Protein AF-A0A5E7D653-F1 (afdb_monomer)

Foldseek 3Di:
DDPDPDDFFQFWKQAPNFIWGFHDDDPFWTWTFGPDDDTDIDIDTSVVVVVCVVVVNIGTPGDQQDPDDCVLVLVLDDPVLNLQLVLLVLLQVCCVPVVVVDDDPVCQVVSVVVSCVVSNDDDDDDPVVNVVSSVQCSSNRNDSVSSRDPPADWPDQLLVPFDPVLSVLLVVLCVVAQLAQDHDDLVVSLVVSQVVLVVVQVPDDPVPRGDRDDSVSSSSNVVPPDPLSSCCSHPNNVRSCVVCVDDDDDDQDPDWPPDKDKDKDFDPDFDADPVRHTPGTWIKIFIATRRRRQTQFIDIGNDPDDPVRNVVRVVRSCDPPNSRHHD

Radius of gyration: 28.52 Å; Cα contacts (8 Å, |Δi|>4): 433; chains: 1; bounding box: 54×72×81 Å

pLDDT: mean 84.2, std 10.38, range [38.41, 97.44]

Organism: Pseudomonas fluorescens (NCBI:txid294)

Secondary structure (DSSP, 8-state):
--------TT-EEEETTEEEEEEEE-SSEEEEEESSSS--EEEEEHHHHHHHHHTT-EEEEE--S--S-THHHHHT--HHHHHHHHHHHHHHHHHHHHSTT---GGGHHHHHHHHHHHH-S--PPPHHHHHHHHHHHHHTTS-GGGGS---------GGGGS-HHHHHHHHHHIIIIISSSSPPPHHHHHHHHHHHHHHHHHTS-GGGPPPPPPHHHHHHHHHTS-HHHHHHHHHHHHHHHHH--S-PPPPPPSSTTS-EEEEEEE-SS-EE-TTS-EEEPPEEEEEEETTTTEEEEEEEESSPS-HHHHHHHHHHHS-TT-SSS--

Nearest PDB structures (foldseek):
  8ea4-assembly1_Z  TM=9.664E-01  e=7.639E-04  Scytonema hofmannii
  7svw-assembly1_C  TM=9.470E-01  e=7.238E-04  [Scytonema hofmanni] UTEX 2349
  8rkv-assembly1_T  TM=9.519E-01  e=1.000E-03  Scytonema hofmannii
  7svw-assembly1_B  TM=3.581E-01  e=8.411E-08  [Scytonema hofmanni] UTEX 2349
  8ea4-assembly1_X  TM=3.633E-01  e=6.529E-07  Scytonema hofmannii

InterPro domains:
  IPR036397 Ribonuclease H superfamily [G3DSA:3.30.420.10] (254-325)

Mean predicted aligned error: 14.4 Å

Structure (mmCIF, N/CA/C/O backbone):
data_AF-A0A5E7D653-F1
#
_entry.id   AF-A0A5E7D653-F1
#
loop_
_atom_site.group_PDB
_atom_site.id
_atom_site.type_symbol
_atom_site.label_atom_id
_atom_site.label_alt_id
_atom_site.label_comp_id
_atom_site.label_asym_id
_atom_site.label_entity_id
_atom_site.label_seq_id
_atom_site.pdbx_PDB_ins_code
_atom_site.Cartn_x
_atom_site.Cartn_y
_atom_site.Cartn_z
_atom_site.occupancy
_atom_site.B_iso_or_equiv
_atom_site.auth_seq_id
_atom_site.auth_comp_id
_atom_site.auth_asym_id
_atom_site.auth_atom_id
_atom_site.pdbx_PDB_model_num
ATOM 1 N N . MET A 1 1 ? -11.720 -9.047 -49.466 1.00 38.41 1 MET A N 1
ATOM 2 C CA . MET A 1 1 ? -10.732 -8.338 -48.625 1.00 38.41 1 MET A CA 1
ATOM 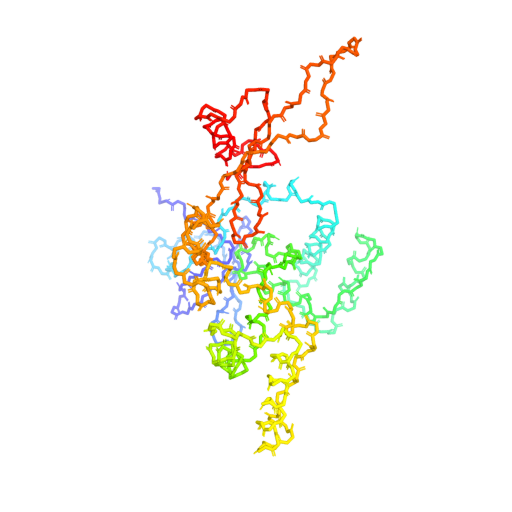3 C C . MET A 1 1 ? -10.910 -8.839 -47.201 1.00 38.41 1 MET A C 1
ATOM 5 O O . MET A 1 1 ? -11.832 -8.396 -46.533 1.00 38.41 1 MET A O 1
ATOM 9 N N . GLY A 1 2 ? -10.146 -9.862 -46.803 1.00 42.69 2 GLY A N 1
ATOM 10 C CA . GLY A 1 2 ? -10.225 -10.428 -45.452 1.00 42.69 2 GLY A CA 1
ATOM 11 C C . GLY A 1 2 ? -9.746 -9.408 -44.424 1.00 42.69 2 GLY A C 1
ATOM 12 O O . GLY A 1 2 ? -8.811 -8.658 -44.706 1.00 42.69 2 GLY A O 1
ATOM 13 N N . ALA A 1 3 ? -10.423 -9.337 -43.278 1.00 39.38 3 ALA A N 1
ATOM 14 C CA . ALA A 1 3 ? -10.059 -8.444 -42.187 1.00 39.38 3 ALA A CA 1
ATOM 15 C C . ALA A 1 3 ? -8.576 -8.638 -41.833 1.00 39.38 3 ALA A C 1
ATOM 17 O O . ALA A 1 3 ? -8.142 -9.751 -41.538 1.00 39.38 3 ALA A O 1
ATOM 18 N N . LEU A 1 4 ? -7.796 -7.558 -41.898 1.00 56.66 4 LEU A N 1
ATOM 19 C CA . LEU A 1 4 ? -6.409 -7.541 -41.447 1.00 56.66 4 LEU A CA 1
ATOM 20 C C . LEU A 1 4 ? -6.393 -7.900 -39.960 1.00 56.66 4 LEU A C 1
ATOM 22 O O . LEU A 1 4 ? -6.773 -7.089 -39.122 1.00 56.66 4 LEU A O 1
ATOM 26 N N . ILE A 1 5 ? -5.986 -9.126 -39.634 1.00 63.75 5 ILE A N 1
ATOM 27 C CA . ILE A 1 5 ? -5.754 -9.514 -38.244 1.00 63.75 5 ILE A CA 1
ATOM 28 C C . ILE A 1 5 ? -4.569 -8.686 -37.754 1.00 63.75 5 ILE A C 1
ATOM 30 O O . ILE A 1 5 ? -3.444 -8.839 -38.237 1.00 63.75 5 ILE A O 1
ATOM 34 N N . GLU A 1 6 ? -4.855 -7.772 -36.832 1.00 71.50 6 GLU A N 1
ATOM 35 C CA . GLU A 1 6 ? -3.850 -7.002 -36.116 1.00 71.50 6 GLU A CA 1
ATOM 36 C C . GLU A 1 6 ? -3.176 -7.940 -35.107 1.00 71.50 6 GLU A C 1
ATOM 38 O O . GLU A 1 6 ? -3.819 -8.470 -34.198 1.00 71.50 6 GLU A O 1
ATOM 43 N N . ILE A 1 7 ? -1.893 -8.213 -35.335 1.00 74.50 7 ILE A N 1
ATOM 44 C CA . ILE A 1 7 ? -1.097 -9.153 -34.547 1.00 74.50 7 ILE A CA 1
ATOM 45 C C . ILE A 1 7 ? -0.300 -8.341 -33.536 1.00 74.50 7 ILE A C 1
ATOM 47 O O . ILE A 1 7 ? 0.447 -7.443 -33.924 1.00 74.50 7 ILE A O 1
ATOM 51 N N . LYS A 1 8 ? -0.442 -8.665 -32.251 1.00 70.38 8 LYS A N 1
ATOM 52 C CA . LYS A 1 8 ? 0.249 -7.956 -31.168 1.00 70.38 8 LYS A CA 1
ATOM 53 C C . LYS A 1 8 ? 1.281 -8.859 -30.506 1.00 70.38 8 LYS A C 1
ATOM 55 O O . LYS A 1 8 ? 1.099 -10.072 -30.383 1.00 70.38 8 LYS A O 1
ATOM 60 N N . VAL A 1 9 ? 2.387 -8.258 -30.074 1.00 68.06 9 VAL A N 1
ATOM 61 C CA . VAL A 1 9 ? 3.424 -8.970 -29.322 1.00 68.06 9 VAL A CA 1
ATOM 62 C C . VAL A 1 9 ? 2.817 -9.557 -28.042 1.00 68.06 9 VAL A C 1
ATOM 64 O O . VAL A 1 9 ? 1.931 -8.974 -27.425 1.00 68.06 9 VAL A O 1
ATOM 67 N N . GLY A 1 10 ? 3.252 -10.765 -27.682 1.00 63.56 10 GLY A N 1
ATOM 68 C CA . GLY A 1 10 ? 2.787 -11.557 -26.540 1.00 63.56 10 GLY A CA 1
ATOM 69 C C . GLY A 1 10 ? 1.335 -12.039 -26.571 1.00 63.56 10 GLY A C 1
ATOM 70 O O . GLY A 1 10 ? 0.884 -12.623 -25.585 1.00 63.56 10 GLY A O 1
ATOM 71 N N . GLU A 1 11 ? 0.632 -11.898 -27.696 1.00 74.38 11 GLU A N 1
ATOM 72 C CA . GLU A 1 11 ? -0.528 -12.742 -27.980 1.00 74.38 11 GLU A CA 1
ATOM 73 C C . GLU A 1 11 ? -0.108 -14.215 -28.096 1.00 74.38 11 GLU A C 1
ATOM 75 O O . GLU A 1 11 ? 1.009 -14.542 -28.522 1.00 74.38 11 GLU A O 1
ATOM 80 N N . HIS A 1 12 ? -1.026 -15.114 -27.741 1.00 80.19 12 HIS A N 1
ATOM 81 C CA . HIS A 1 12 ? -0.812 -16.551 -27.862 1.00 80.19 12 HIS A CA 1
ATOM 82 C C . HIS A 1 12 ? -1.717 -17.156 -28.920 1.00 80.19 12 HIS A C 1
ATOM 84 O O . HIS A 1 12 ? -2.926 -16.915 -28.930 1.00 80.19 12 HIS A O 1
ATOM 90 N N . TYR A 1 13 ? -1.137 -18.018 -29.745 1.00 83.81 13 TYR A N 1
ATOM 91 C CA . TYR A 1 13 ? -1.826 -18.702 -30.826 1.00 83.81 13 TYR A CA 1
ATOM 92 C C . TYR A 1 13 ? -1.547 -20.203 -30.795 1.00 83.81 13 TYR A C 1
ATOM 94 O O . TYR A 1 13 ? -0.440 -20.634 -30.475 1.00 83.81 13 TYR A O 1
ATOM 102 N N . ILE A 1 14 ? -2.541 -21.006 -31.168 1.00 84.06 14 ILE A N 1
ATOM 103 C CA . ILE A 1 14 ? -2.322 -22.396 -31.568 1.00 84.06 14 ILE A CA 1
ATOM 104 C C . ILE A 1 14 ? -1.987 -22.405 -33.053 1.00 84.06 14 ILE A C 1
ATOM 106 O O . ILE A 1 14 ? -2.767 -21.920 -33.874 1.00 84.06 14 ILE A O 1
ATOM 110 N N . TYR A 1 15 ? -0.828 -22.971 -33.380 1.00 85.38 15 TYR A N 1
ATOM 111 C CA . TYR A 1 15 ? -0.346 -23.140 -34.744 1.00 85.38 15 TYR A CA 1
ATOM 112 C C . TYR A 1 15 ? 0.274 -24.530 -34.891 1.00 85.38 15 TYR A C 1
ATOM 114 O O . TYR A 1 15 ? 1.118 -24.921 -34.086 1.00 85.38 15 TYR A O 1
ATOM 122 N N . GLY A 1 16 ? -0.180 -25.318 -35.870 1.00 82.00 16 GLY A N 1
ATOM 123 C CA . GLY A 1 16 ? 0.308 -26.694 -36.052 1.00 82.00 16 GLY A CA 1
ATOM 124 C C . GLY A 1 16 ? 0.097 -27.601 -34.828 1.00 82.00 16 GLY A C 1
ATOM 125 O O . GLY A 1 16 ? 0.920 -28.469 -34.559 1.00 82.00 16 GLY A O 1
ATOM 126 N N . GLY A 1 17 ? -0.967 -27.366 -34.048 1.00 81.00 17 GLY A N 1
ATOM 127 C CA . GLY A 1 17 ? -1.309 -28.162 -32.860 1.00 81.00 17 GLY A CA 1
ATOM 128 C C . GLY A 1 17 ? -0.507 -27.841 -31.593 1.00 81.00 17 GLY A C 1
ATOM 129 O O . GLY A 1 17 ? -0.701 -28.502 -30.577 1.00 81.00 17 GLY A O 1
ATOM 130 N N . ARG A 1 18 ? 0.373 -26.832 -31.616 1.00 84.44 18 ARG A N 1
ATOM 131 C CA . ARG A 1 18 ? 1.129 -26.370 -30.440 1.00 84.44 18 ARG A CA 1
ATOM 132 C C . ARG A 1 18 ? 0.839 -24.908 -30.137 1.00 84.44 18 ARG A C 1
ATOM 134 O O . ARG A 1 18 ? 0.480 -24.143 -31.032 1.00 84.44 18 ARG A O 1
ATOM 141 N N . ARG A 1 19 ? 1.016 -24.521 -28.873 1.00 82.25 19 ARG A N 1
ATOM 142 C CA . ARG A 1 19 ? 0.852 -23.140 -28.426 1.00 82.25 19 ARG A CA 1
ATOM 143 C C . ARG A 1 19 ? 2.149 -22.358 -28.599 1.00 82.25 19 ARG A C 1
ATOM 145 O O . ARG A 1 19 ? 3.206 -22.751 -28.099 1.00 82.25 19 ARG A O 1
ATOM 152 N N . TYR A 1 20 ? 2.034 -21.219 -29.260 1.00 83.31 20 TYR A N 1
ATOM 153 C CA . TYR A 1 20 ? 3.113 -20.273 -29.478 1.00 83.31 20 TYR A CA 1
ATOM 154 C C . TYR A 1 20 ? 2.736 -18.894 -28.942 1.00 83.31 20 TYR A C 1
ATOM 156 O O . TYR A 1 20 ? 1.586 -18.473 -29.036 1.00 83.31 20 TYR A O 1
ATOM 164 N N . GLN A 1 21 ? 3.719 -18.197 -28.388 1.00 79.69 21 GLN A N 1
ATOM 165 C CA . GLN A 1 21 ? 3.661 -16.786 -28.036 1.00 79.69 21 GLN A CA 1
ATOM 166 C C . GLN A 1 21 ? 4.384 -15.986 -29.116 1.00 79.69 21 GLN A C 1
ATOM 168 O O . GLN A 1 21 ? 5.480 -16.369 -29.529 1.00 79.69 21 GLN A O 1
ATOM 173 N N . ILE A 1 22 ? 3.818 -14.863 -29.547 1.00 80.12 22 ILE A N 1
ATOM 174 C CA . ILE A 1 22 ? 4.537 -13.946 -30.436 1.00 80.12 22 ILE A CA 1
ATOM 175 C C . ILE A 1 22 ? 5.606 -13.211 -29.637 1.00 80.12 22 ILE A C 1
ATOM 177 O O . ILE A 1 22 ? 5.294 -12.502 -28.678 1.00 80.12 22 ILE A O 1
ATOM 181 N N . SER A 1 23 ? 6.866 -13.385 -30.027 1.00 71.31 23 SER A N 1
ATOM 182 C CA . SER A 1 23 ? 7.995 -12.692 -29.410 1.00 71.31 23 SER A CA 1
ATOM 183 C C . SER A 1 23 ? 8.277 -11.361 -30.092 1.00 71.31 23 SER A C 1
ATOM 185 O O . SER A 1 23 ? 8.454 -10.367 -29.400 1.00 71.31 23 SER A O 1
ATOM 187 N N . THR A 1 24 ? 8.279 -11.313 -31.422 1.00 72.75 24 THR A N 1
ATOM 188 C CA . THR A 1 24 ? 8.500 -10.078 -32.184 1.00 72.75 24 THR A CA 1
ATOM 189 C C . THR A 1 24 ? 7.596 -10.031 -33.408 1.00 72.75 24 THR A C 1
ATOM 191 O O . THR A 1 24 ? 7.218 -11.065 -33.968 1.00 72.75 24 THR A O 1
ATOM 194 N N . VAL A 1 25 ? 7.234 -8.813 -33.799 1.00 76.31 25 VAL A N 1
ATOM 195 C CA . VAL A 1 25 ? 6.528 -8.513 -35.044 1.00 76.31 25 VAL A CA 1
ATOM 196 C C . VAL A 1 25 ? 7.325 -7.414 -35.727 1.00 76.31 25 VAL A C 1
ATOM 198 O O . VAL A 1 25 ? 7.417 -6.314 -35.190 1.00 76.31 25 VAL A O 1
ATOM 201 N N . ASP A 1 26 ? 7.890 -7.737 -36.883 1.00 75.50 26 ASP A N 1
ATOM 202 C CA . ASP A 1 26 ? 8.524 -6.784 -37.791 1.00 75.50 26 ASP A CA 1
ATOM 203 C C . ASP A 1 26 ? 7.606 -6.554 -39.001 1.00 75.50 26 ASP A C 1
ATOM 205 O O . ASP A 1 26 ? 6.652 -7.305 -39.225 1.00 75.50 26 ASP A O 1
ATOM 209 N N . ASP A 1 27 ? 7.929 -5.573 -39.845 1.00 71.31 27 ASP A N 1
ATOM 210 C CA . ASP A 1 27 ? 7.121 -5.212 -41.023 1.00 71.31 27 ASP A CA 1
ATOM 211 C C . ASP A 1 27 ? 6.950 -6.350 -42.047 1.00 71.31 27 ASP A C 1
ATOM 213 O O . ASP A 1 27 ? 6.033 -6.320 -42.872 1.00 71.31 27 ASP A O 1
ATOM 217 N N . GLN A 1 28 ? 7.818 -7.369 -42.014 1.00 78.62 28 GLN A N 1
ATOM 218 C CA . GLN A 1 28 ? 7.813 -8.485 -42.970 1.00 78.62 28 GLN A CA 1
ATOM 219 C C . GLN A 1 28 ? 7.664 -9.871 -42.323 1.00 78.62 28 GLN A C 1
ATOM 221 O O . GLN A 1 28 ? 7.222 -10.816 -42.990 1.00 78.62 28 GLN A O 1
ATOM 226 N N . SER A 1 29 ? 7.975 -10.016 -41.034 1.00 82.38 29 SER A N 1
ATOM 227 C CA . SER A 1 29 ? 8.045 -11.314 -40.355 1.00 82.38 29 SER A CA 1
ATOM 228 C C . SER A 1 29 ? 7.545 -11.278 -38.918 1.00 82.38 29 SER A C 1
ATOM 230 O O . SER A 1 29 ? 7.612 -10.267 -38.232 1.00 82.38 29 SER A O 1
ATOM 232 N N . VAL A 1 30 ? 7.076 -12.431 -38.454 1.00 83.25 30 VAL A N 1
ATOM 233 C CA . VAL A 1 30 ? 6.654 -12.682 -37.078 1.00 83.25 30 VAL A CA 1
ATOM 234 C C . VAL A 1 30 ? 7.519 -13.796 -36.511 1.00 83.25 30 VAL A C 1
ATOM 236 O O . VAL A 1 30 ? 7.670 -14.854 -37.135 1.00 83.25 30 VAL A O 1
ATOM 239 N N . GLN A 1 31 ? 8.060 -13.568 -35.318 1.00 84.19 31 GLN A N 1
ATOM 240 C CA . GLN A 1 31 ? 8.763 -14.586 -34.552 1.00 84.19 31 GLN A CA 1
ATOM 241 C C . GLN A 1 31 ? 7.829 -15.157 -33.483 1.00 84.19 31 GLN A C 1
ATOM 243 O O . GLN A 1 31 ? 7.176 -14.432 -32.728 1.00 84.19 31 GLN A O 1
ATOM 248 N N . LEU A 1 32 ? 7.772 -16.482 -33.419 1.00 82.19 32 LEU A N 1
ATOM 249 C CA . LEU A 1 32 ? 6.922 -17.236 -32.506 1.00 82.19 32 LEU A CA 1
ATOM 250 C C . LEU A 1 32 ? 7.797 -18.113 -31.626 1.00 82.19 32 LEU A C 1
ATOM 252 O O . LEU A 1 32 ? 8.695 -18.794 -32.117 1.00 82.19 32 LEU A O 1
ATOM 256 N N . ARG A 1 33 ? 7.493 -18.162 -30.335 1.00 80.94 33 ARG A N 1
ATOM 257 C CA . ARG A 1 33 ? 8.180 -19.015 -29.370 1.00 80.94 33 ARG A CA 1
ATOM 258 C C . ARG A 1 33 ? 7.208 -20.015 -28.771 1.00 80.94 33 ARG A C 1
ATOM 260 O O . ARG A 1 33 ? 6.124 -19.628 -28.348 1.00 80.94 33 ARG A O 1
ATOM 267 N N . SER A 1 34 ? 7.583 -21.291 -28.725 1.00 82.06 34 SER A N 1
ATOM 268 C CA . SER A 1 34 ? 6.754 -22.306 -28.075 1.00 82.06 34 SER A CA 1
ATOM 269 C C . SER A 1 34 ? 6.561 -21.971 -26.596 1.00 82.06 34 SER A C 1
ATOM 271 O O . SER A 1 34 ? 7.516 -21.635 -25.890 1.00 82.06 34 SER A O 1
ATOM 273 N N . VAL A 1 35 ? 5.312 -22.052 -26.144 1.00 74.44 35 VAL A N 1
ATOM 274 C CA . VAL A 1 35 ? 4.960 -21.904 -24.725 1.00 74.44 35 VAL A CA 1
ATOM 275 C C . VAL A 1 35 ? 5.153 -23.232 -24.006 1.00 74.44 35 VAL A C 1
ATOM 277 O O . VAL A 1 35 ? 5.706 -23.272 -22.911 1.00 74.44 35 VAL A O 1
ATOM 280 N N . ASP A 1 36 ? 4.746 -24.313 -24.670 1.00 70.69 36 ASP A N 1
ATOM 281 C CA . ASP A 1 36 ? 4.740 -25.659 -24.116 1.00 70.69 36 ASP A CA 1
ATOM 282 C C . ASP A 1 36 ? 5.878 -26.500 -24.717 1.00 70.69 36 ASP A C 1
ATOM 284 O O . ASP A 1 36 ? 6.129 -26.475 -25.928 1.00 70.69 36 ASP A O 1
ATOM 288 N N . GLY A 1 37 ? 6.555 -27.277 -23.869 1.00 69.62 37 GLY A N 1
ATOM 289 C CA . GLY A 1 37 ? 7.601 -28.218 -24.278 1.00 69.62 37 GLY A CA 1
ATOM 290 C C . GLY A 1 37 ? 8.970 -27.583 -24.558 1.00 69.62 37 GLY A C 1
ATOM 291 O O . GLY A 1 37 ? 9.335 -26.551 -23.994 1.00 69.62 37 GLY A O 1
ATOM 292 N N . ALA A 1 38 ? 9.770 -28.245 -25.401 1.00 72.12 38 ALA A N 1
ATOM 293 C CA . ALA A 1 38 ? 11.121 -27.795 -25.736 1.00 72.12 38 ALA A CA 1
ATOM 294 C C . ALA A 1 38 ? 11.093 -26.439 -26.472 1.00 72.12 38 ALA A C 1
ATOM 296 O O . ALA A 1 38 ? 10.262 -26.258 -27.368 1.00 72.12 38 ALA A O 1
ATOM 297 N N . PRO A 1 39 ? 11.997 -25.496 -26.137 1.00 71.06 39 PRO A N 1
ATOM 298 C CA . PRO A 1 39 ? 11.988 -24.147 -26.692 1.00 71.06 39 PRO A CA 1
ATOM 299 C C . PRO A 1 39 ? 12.234 -24.189 -28.203 1.00 71.06 39 PRO A C 1
ATOM 301 O O . PRO A 1 39 ? 13.355 -24.386 -28.660 1.00 71.06 39 PRO A O 1
ATOM 304 N N . THR A 1 40 ? 11.167 -23.991 -28.969 1.00 78.75 40 THR A N 1
ATOM 305 C CA . THR A 1 40 ? 11.179 -23.950 -30.431 1.00 78.75 40 THR A CA 1
ATOM 306 C C . THR A 1 40 ? 10.839 -22.535 -30.870 1.00 78.75 40 THR A C 1
ATOM 308 O O . THR A 1 40 ? 9.854 -21.962 -30.400 1.00 78.75 40 THR A O 1
ATOM 311 N N . ILE A 1 41 ? 11.649 -21.977 -31.766 1.00 82.62 41 ILE A N 1
ATOM 312 C CA . ILE A 1 41 ? 11.414 -20.665 -32.368 1.00 82.62 41 ILE A CA 1
ATOM 313 C C . ILE A 1 41 ? 11.019 -20.881 -33.824 1.00 82.62 41 ILE A C 1
ATOM 315 O O . ILE A 1 41 ? 11.681 -21.632 -34.537 1.00 82.62 41 ILE A O 1
ATOM 319 N N . LEU A 1 42 ? 9.936 -20.239 -34.252 1.00 82.06 42 LEU A N 1
ATOM 320 C CA . LEU A 1 42 ? 9.511 -20.213 -35.645 1.00 82.06 42 LEU A CA 1
ATOM 321 C C . LEU A 1 42 ? 9.621 -18.790 -36.175 1.00 82.06 42 LEU A C 1
ATOM 323 O O . LEU A 1 42 ? 9.229 -17.839 -35.501 1.00 82.06 42 LEU A O 1
ATOM 327 N N . TYR A 1 43 ? 10.097 -18.678 -37.406 1.00 85.12 43 TYR A N 1
ATOM 328 C CA . TYR A 1 43 ? 10.094 -17.442 -38.172 1.00 85.12 43 TYR A CA 1
ATOM 329 C C . TYR A 1 43 ? 9.105 -17.619 -39.312 1.00 85.12 43 TYR A C 1
ATOM 331 O O . TYR A 1 43 ? 9.186 -18.591 -40.067 1.00 85.12 43 TYR A O 1
ATOM 339 N N . GLN A 1 44 ? 8.138 -16.715 -39.420 1.00 84.31 44 GLN A N 1
ATOM 340 C CA . GLN A 1 44 ? 7.129 -16.795 -40.464 1.00 84.31 44 GLN A CA 1
ATOM 341 C C . GLN A 1 44 ? 6.887 -15.423 -41.079 1.00 84.31 44 GLN A C 1
ATOM 343 O O . GLN A 1 44 ? 6.766 -14.428 -40.376 1.00 84.31 44 GLN A O 1
ATOM 348 N N . SER A 1 45 ? 6.797 -15.362 -42.405 1.00 85.56 45 SER A N 1
ATOM 349 C CA . SER A 1 45 ? 6.440 -14.123 -43.099 1.00 85.56 45 SER A CA 1
ATOM 350 C C . SER A 1 45 ? 5.011 -13.705 -42.727 1.00 85.56 45 SER A C 1
ATOM 352 O O . SER A 1 45 ? 4.126 -14.572 -42.695 1.00 85.56 45 SER A O 1
ATOM 354 N N . LEU A 1 46 ? 4.750 -12.407 -42.568 1.00 82.06 46 LEU A N 1
ATOM 355 C CA . LEU A 1 46 ? 3.402 -11.888 -42.299 1.00 82.06 46 LEU A CA 1
ATOM 356 C C . LEU A 1 46 ? 2.328 -12.376 -43.294 1.00 82.06 46 LEU A C 1
ATOM 358 O O . LEU A 1 46 ? 1.248 -12.753 -42.835 1.00 82.06 46 LEU A O 1
ATOM 362 N N . PRO A 1 47 ? 2.577 -12.456 -44.621 1.00 84.69 47 PRO A N 1
ATOM 363 C CA . PRO A 1 47 ? 1.591 -12.979 -45.569 1.00 84.69 47 PRO A CA 1
ATOM 364 C C . PRO A 1 47 ? 1.205 -14.436 -45.293 1.00 84.69 47 PRO A C 1
ATOM 366 O O . PRO A 1 47 ? 0.025 -14.776 -45.283 1.00 84.69 47 PRO A O 1
ATOM 369 N N . THR A 1 48 ? 2.190 -15.296 -45.022 1.00 84.25 48 THR A N 1
ATOM 370 C CA . THR A 1 48 ? 1.956 -16.712 -44.687 1.00 84.25 48 THR A CA 1
ATOM 371 C C . THR A 1 48 ? 1.194 -16.858 -43.373 1.00 84.25 48 THR A C 1
ATOM 373 O O . THR A 1 48 ? 0.261 -17.656 -43.290 1.00 84.25 48 THR A O 1
ATOM 376 N N . PHE A 1 49 ? 1.547 -16.048 -42.375 1.00 82.19 49 PHE A N 1
ATOM 377 C CA . PHE A 1 49 ? 0.916 -16.068 -41.058 1.00 82.19 49 PHE A CA 1
ATOM 378 C C . PHE A 1 49 ? -0.546 -15.586 -41.123 1.00 82.19 49 PHE A C 1
ATOM 380 O O . PHE A 1 49 ? -1.441 -16.235 -40.581 1.00 82.19 49 PHE A O 1
ATOM 387 N N . ARG A 1 50 ? -0.825 -14.526 -41.898 1.00 82.75 50 ARG A N 1
ATOM 388 C CA . ARG A 1 50 ? -2.192 -14.056 -42.198 1.00 82.75 50 ARG A CA 1
ATOM 389 C C . ARG A 1 50 ? -3.005 -15.101 -42.958 1.00 82.75 50 ARG A C 1
ATOM 391 O O . ARG A 1 50 ? -4.126 -15.403 -42.570 1.00 82.75 50 ARG A O 1
ATOM 398 N N . ARG A 1 51 ? -2.415 -15.737 -43.975 1.00 85.06 51 ARG A N 1
ATOM 399 C CA . ARG A 1 51 ? -3.073 -16.805 -44.744 1.00 85.06 51 ARG A CA 1
ATOM 400 C C . ARG A 1 51 ? -3.436 -18.006 -43.869 1.00 85.06 51 ARG A C 1
ATOM 402 O O . ARG A 1 51 ? -4.497 -18.596 -44.046 1.00 85.06 51 ARG A O 1
ATOM 409 N N . ALA A 1 52 ? -2.573 -18.366 -42.919 1.00 84.50 52 ALA A N 1
ATOM 410 C CA . ALA A 1 52 ? -2.862 -19.420 -41.952 1.00 84.50 52 ALA A CA 1
ATOM 411 C C . ALA A 1 52 ? -4.035 -19.061 -41.028 1.00 84.50 52 ALA A C 1
ATOM 413 O O . ALA A 1 52 ? -4.821 -19.941 -40.670 1.00 84.50 52 ALA A O 1
ATOM 414 N N . ALA A 1 53 ? -4.171 -17.785 -40.674 1.00 81.50 53 ALA A N 1
ATOM 415 C CA . ALA A 1 53 ? -5.289 -17.281 -39.892 1.00 81.50 53 ALA A CA 1
ATOM 416 C C . ALA A 1 53 ? -6.603 -17.267 -40.688 1.00 81.50 53 ALA A C 1
ATOM 418 O O . ALA A 1 53 ? -7.606 -17.784 -40.196 1.00 81.50 53 ALA A O 1
ATOM 419 N N . ASP A 1 54 ? -6.576 -16.822 -41.949 1.00 83.12 54 ASP A N 1
ATOM 420 C CA . ASP A 1 54 ? -7.725 -16.900 -42.868 1.00 83.12 54 ASP A CA 1
ATOM 421 C C . ASP A 1 54 ? -8.208 -18.349 -43.047 1.00 83.12 54 ASP A C 1
ATOM 423 O O . ASP A 1 54 ? -9.403 -18.633 -43.106 1.00 83.12 54 ASP A O 1
ATOM 427 N N . GLN A 1 55 ? -7.267 -19.296 -43.079 1.00 84.69 55 GLN A N 1
ATOM 428 C CA . GLN A 1 55 ? -7.529 -20.733 -43.200 1.00 84.69 55 GLN A CA 1
ATOM 429 C C . GLN A 1 55 ? -7.902 -21.407 -41.867 1.00 84.69 55 GLN A C 1
ATOM 431 O O . GLN A 1 55 ? -7.973 -22.634 -41.815 1.00 84.69 55 GLN A O 1
ATOM 436 N N . ARG A 1 56 ? -8.110 -20.637 -40.786 1.00 79.62 56 ARG A N 1
ATOM 437 C CA . ARG A 1 56 ? -8.408 -21.123 -39.422 1.00 79.62 56 ARG A CA 1
ATOM 438 C C . ARG A 1 56 ? -7.382 -22.115 -38.854 1.00 79.62 56 ARG A C 1
ATOM 440 O O . ARG A 1 56 ? -7.683 -22.861 -37.927 1.00 79.62 56 ARG A O 1
ATOM 447 N N . ARG A 1 57 ? -6.156 -22.121 -39.384 1.00 84.62 57 ARG A N 1
ATOM 448 C CA . ARG A 1 57 ? -5.031 -22.921 -38.862 1.00 84.62 57 ARG A CA 1
ATOM 449 C C . ARG A 1 57 ? -4.233 -22.195 -37.783 1.00 84.62 57 ARG A C 1
ATOM 451 O O . ARG A 1 57 ? -3.374 -22.806 -37.152 1.00 84.62 57 ARG A O 1
ATOM 458 N N . LEU A 1 58 ? -4.501 -20.905 -37.603 1.00 82.88 58 LEU A N 1
ATOM 459 C CA . LEU A 1 58 ? -3.952 -20.070 -36.549 1.00 82.88 58 LEU A CA 1
ATOM 460 C C . LEU A 1 58 ? -5.106 -19.593 -35.660 1.00 82.88 58 LEU A C 1
ATOM 462 O O . LEU A 1 58 ? -5.928 -18.789 -36.092 1.00 82.88 58 LEU A O 1
ATOM 466 N N . ILE A 1 59 ? -5.181 -20.108 -34.433 1.00 81.06 59 ILE A N 1
ATOM 467 C CA . ILE A 1 59 ? -6.284 -19.817 -33.505 1.00 81.06 59 ILE A CA 1
ATOM 468 C C . ILE A 1 59 ? -5.739 -18.992 -32.344 1.00 81.06 59 ILE A C 1
ATOM 470 O O . ILE A 1 59 ? -4.863 -19.469 -31.624 1.00 81.06 59 ILE A O 1
ATOM 474 N N . LYS A 1 60 ? -6.243 -17.766 -32.153 1.00 80.50 60 LYS A N 1
ATOM 475 C CA . LYS A 1 60 ? -5.883 -16.928 -30.999 1.00 80.50 60 LYS A CA 1
ATOM 476 C C . LYS A 1 60 ? -6.450 -17.561 -29.726 1.00 80.50 60 LYS A C 1
ATOM 478 O O . LYS A 1 60 ? -7.647 -17.810 -29.644 1.00 80.50 60 LYS A O 1
ATOM 483 N N . VAL A 1 61 ? -5.584 -17.829 -28.754 1.00 78.19 61 VAL A N 1
ATOM 484 C CA . VAL A 1 61 ? -5.941 -18.428 -27.454 1.00 78.19 61 VAL A CA 1
ATOM 485 C C . VAL A 1 61 ? -5.933 -17.390 -26.341 1.00 78.19 61 VAL A C 1
ATOM 487 O O . VAL A 1 61 ? -6.684 -17.508 -25.380 1.00 78.19 61 VAL A O 1
ATOM 490 N N . GLN A 1 62 ? -5.069 -16.382 -26.450 1.00 65.50 62 GLN A N 1
ATOM 491 C CA . GLN A 1 62 ? -4.939 -15.343 -25.437 1.00 65.50 62 GLN A CA 1
ATOM 492 C C . GLN A 1 62 ? -4.593 -14.013 -26.100 1.00 65.50 62 GLN A C 1
ATOM 494 O O . GLN A 1 62 ? -3.657 -13.945 -26.902 1.00 65.50 62 GLN A O 1
ATOM 499 N N . GLU A 1 63 ? -5.342 -12.973 -25.742 1.00 65.25 63 GLU A N 1
ATOM 500 C CA . GLU A 1 63 ? -5.034 -11.590 -26.103 1.00 65.25 63 GLU A CA 1
ATOM 501 C C . GLU A 1 63 ? -3.781 -11.088 -25.377 1.00 65.25 63 GLU A C 1
ATOM 503 O O . GLU A 1 63 ? -3.363 -11.646 -24.356 1.00 65.25 63 GLU A O 1
ATOM 508 N N . ALA A 1 64 ? -3.173 -10.023 -25.903 1.00 56.66 64 ALA A N 1
ATOM 509 C CA . ALA A 1 64 ? -2.065 -9.366 -25.231 1.00 56.66 64 ALA A CA 1
ATOM 510 C C . ALA A 1 64 ? -2.553 -8.806 -23.874 1.00 56.66 64 ALA A C 1
ATOM 512 O O . ALA A 1 64 ? -3.534 -8.064 -23.834 1.00 56.66 64 ALA A O 1
ATOM 513 N N . PRO A 1 65 ? -1.892 -9.136 -22.752 1.00 48.00 65 PRO A N 1
ATOM 514 C CA . PRO A 1 65 ? -2.419 -8.857 -21.414 1.00 48.00 65 PRO A CA 1
ATOM 515 C C . PRO A 1 65 ? -2.504 -7.372 -21.026 1.00 48.00 65 PRO A C 1
ATOM 517 O O . PRO A 1 65 ? -3.115 -7.062 -20.007 1.00 48.00 65 PRO A O 1
ATOM 520 N N . ILE A 1 66 ? -1.924 -6.446 -21.802 1.00 52.94 66 ILE A N 1
ATOM 521 C CA . ILE A 1 66 ? -2.061 -4.999 -21.584 1.00 52.94 66 ILE A CA 1
ATOM 522 C C . ILE A 1 66 ? -2.215 -4.287 -22.935 1.00 52.94 66 ILE A C 1
ATOM 524 O O . ILE A 1 66 ? -1.238 -4.113 -23.660 1.00 52.94 66 ILE A O 1
ATOM 528 N N . THR A 1 67 ? -3.431 -3.829 -23.248 1.00 51.50 67 THR A N 1
ATOM 529 C CA . THR A 1 67 ? -3.746 -3.111 -24.507 1.00 51.50 67 THR A CA 1
ATOM 530 C C . THR A 1 67 ? -3.665 -1.583 -24.358 1.00 51.50 67 THR A C 1
ATOM 532 O O . THR A 1 67 ? -3.816 -0.845 -25.328 1.00 51.50 67 THR A O 1
ATOM 535 N N . THR A 1 68 ? -3.424 -1.080 -23.144 1.00 56.00 68 THR A N 1
ATOM 536 C CA . THR A 1 68 ? -3.345 0.358 -22.857 1.00 56.00 68 THR A CA 1
ATOM 537 C C . THR A 1 68 ? -2.130 0.981 -23.541 1.00 56.00 68 THR A C 1
ATOM 539 O O . THR A 1 68 ? -1.010 0.501 -23.342 1.00 56.00 68 THR A O 1
ATOM 542 N N . SER A 1 69 ? -2.337 2.068 -24.302 1.00 64.00 69 SER A N 1
ATOM 543 C CA . SER A 1 69 ? -1.230 2.848 -24.874 1.00 64.00 69 SER A CA 1
ATOM 544 C C . SER A 1 69 ? -0.304 3.311 -23.742 1.00 64.00 69 SER A C 1
ATOM 546 O O . SER A 1 69 ? -0.751 4.032 -22.840 1.00 64.00 69 SER A O 1
ATOM 548 N N . PRO A 1 70 ? 0.974 2.894 -23.745 1.00 69.38 70 PRO A N 1
ATOM 549 C CA . PRO A 1 70 ? 1.878 3.177 -22.643 1.00 69.38 70 PRO A CA 1
ATOM 550 C C . PRO A 1 70 ? 2.334 4.639 -22.617 1.00 69.38 70 PRO A C 1
ATOM 552 O O . PRO A 1 70 ? 2.835 5.107 -21.598 1.00 69.38 70 PRO A O 1
ATOM 555 N N . GLU A 1 71 ? 2.115 5.383 -23.700 1.00 76.69 71 GLU A N 1
ATOM 556 C CA . GLU A 1 71 ? 2.592 6.753 -23.903 1.00 76.69 71 GLU A CA 1
ATOM 557 C C . GLU A 1 71 ? 2.149 7.705 -22.789 1.00 76.69 71 GLU A C 1
ATOM 559 O O . GLU A 1 71 ? 2.971 8.435 -22.239 1.00 76.69 71 GLU A O 1
ATOM 564 N N . LYS A 1 72 ? 0.872 7.649 -22.387 1.00 70.38 72 LYS A N 1
ATOM 565 C CA . LYS A 1 72 ? 0.334 8.502 -21.313 1.00 70.38 72 LYS A CA 1
ATOM 566 C C . LYS A 1 72 ? 0.998 8.224 -19.964 1.00 70.38 72 LYS A C 1
ATOM 568 O O . LYS A 1 72 ? 1.244 9.152 -19.197 1.00 70.38 72 LYS A O 1
ATOM 573 N N . VAL A 1 73 ? 1.295 6.955 -19.681 1.00 73.94 73 VAL A N 1
ATOM 574 C CA . VAL A 1 73 ? 1.959 6.542 -18.437 1.00 73.94 73 VAL A CA 1
ATOM 575 C C . VAL A 1 73 ? 3.417 6.984 -18.461 1.00 73.94 73 VAL A C 1
ATOM 577 O O . VAL A 1 73 ? 3.884 7.577 -17.493 1.00 73.94 73 VAL A O 1
ATOM 580 N N . ILE A 1 74 ? 4.121 6.762 -19.576 1.00 80.88 74 ILE A N 1
ATOM 581 C CA . ILE A 1 74 ? 5.527 7.150 -19.732 1.00 80.88 74 ILE A CA 1
ATOM 582 C C . ILE A 1 74 ? 5.695 8.668 -19.628 1.00 80.88 74 ILE A C 1
ATOM 584 O O . ILE A 1 74 ? 6.572 9.128 -18.902 1.00 80.88 74 ILE A O 1
ATOM 588 N N . ALA A 1 75 ? 4.827 9.441 -20.288 1.00 78.19 75 ALA A N 1
ATOM 589 C CA . ALA A 1 75 ? 4.866 10.902 -20.269 1.00 78.19 75 ALA A CA 1
ATOM 590 C C . ALA A 1 75 ? 4.682 11.495 -18.861 1.00 78.19 75 ALA A C 1
ATOM 592 O O . ALA A 1 75 ? 5.158 12.594 -18.588 1.00 78.19 75 ALA A O 1
ATOM 593 N N . ARG A 1 76 ? 4.003 10.771 -17.960 1.00 74.94 76 ARG A N 1
ATOM 594 C CA . ARG A 1 76 ? 3.733 11.199 -16.579 1.00 74.94 76 ARG A CA 1
ATOM 595 C C . ARG A 1 76 ? 4.679 10.574 -15.546 1.00 74.94 76 ARG A C 1
ATOM 597 O O . ARG A 1 76 ? 4.523 10.831 -14.353 1.00 74.94 76 ARG A O 1
ATOM 604 N N . LEU A 1 77 ? 5.650 9.752 -15.957 1.00 79.94 77 LEU A N 1
ATOM 605 C CA . LEU A 1 77 ? 6.598 9.152 -15.016 1.00 79.94 77 LEU A CA 1
ATOM 606 C C . LEU A 1 77 ? 7.499 10.229 -14.392 1.00 79.94 77 LEU A C 1
ATOM 608 O O . LEU A 1 77 ? 8.092 11.030 -15.114 1.00 79.94 77 LEU A O 1
ATOM 612 N N . PRO A 1 78 ? 7.703 10.212 -13.061 1.00 82.88 78 PRO A N 1
ATOM 613 C CA . PRO A 1 78 ? 8.712 11.057 -12.440 1.00 82.88 78 PRO A CA 1
ATOM 614 C C . PRO A 1 78 ? 10.110 10.735 -12.992 1.00 82.88 78 PRO A C 1
ATOM 616 O O . PRO A 1 78 ? 10.388 9.594 -13.374 1.00 82.88 78 PRO A O 1
ATOM 619 N N . ALA A 1 79 ? 11.016 11.716 -12.971 1.00 86.06 79 ALA A N 1
ATOM 620 C CA . ALA A 1 79 ? 12.334 11.616 -13.611 1.00 86.06 79 ALA A CA 1
ATOM 621 C C . ALA A 1 79 ? 13.133 10.361 -13.202 1.00 86.06 79 ALA A C 1
ATOM 623 O O . ALA A 1 79 ? 13.736 9.695 -14.041 1.00 86.06 79 ALA A O 1
ATOM 624 N N . ALA A 1 80 ? 13.104 9.986 -11.919 1.00 85.81 80 ALA A N 1
ATOM 625 C CA . ALA A 1 80 ? 13.859 8.834 -11.424 1.00 85.81 80 ALA A CA 1
ATOM 626 C C . ALA A 1 80 ? 13.309 7.470 -11.919 1.00 85.81 80 ALA A C 1
ATOM 628 O O . ALA A 1 80 ? 14.096 6.653 -12.406 1.00 85.81 80 ALA A O 1
ATOM 629 N N . PRO A 1 81 ? 11.998 7.168 -11.822 1.00 86.38 81 PRO A N 1
ATOM 630 C CA . PRO A 1 81 ? 11.383 6.031 -12.509 1.00 86.38 81 PRO A CA 1
ATOM 631 C C . PRO A 1 81 ? 11.561 6.034 -14.031 1.00 86.38 81 PRO A C 1
ATOM 633 O O . PRO A 1 81 ? 11.846 4.974 -14.586 1.00 86.38 81 PRO A O 1
ATOM 636 N N . ALA A 1 82 ? 11.447 7.193 -14.689 1.00 87.38 82 ALA A N 1
ATOM 637 C CA . ALA A 1 82 ? 11.618 7.321 -16.136 1.00 87.38 82 ALA A CA 1
ATOM 638 C C . ALA A 1 82 ? 13.036 6.925 -16.581 1.00 87.38 82 ALA A C 1
ATOM 640 O O . ALA A 1 82 ? 13.184 6.087 -17.466 1.00 87.38 82 ALA A O 1
ATOM 641 N N . ALA A 1 83 ? 14.075 7.414 -15.893 1.00 88.62 83 ALA A N 1
ATOM 642 C CA . ALA A 1 83 ? 15.468 7.042 -16.165 1.00 88.62 83 ALA A CA 1
ATOM 643 C C . ALA A 1 83 ? 15.747 5.544 -15.935 1.00 88.62 83 ALA A C 1
ATOM 645 O O . ALA A 1 83 ? 16.561 4.923 -16.616 1.00 88.62 83 ALA A O 1
ATOM 646 N N . LYS A 1 84 ? 15.059 4.921 -14.969 1.00 90.12 84 LYS A N 1
ATOM 647 C CA . LYS A 1 84 ? 15.149 3.467 -14.760 1.00 90.12 84 LYS A CA 1
ATOM 648 C C . LYS A 1 84 ? 14.443 2.688 -15.866 1.00 90.12 84 LYS A C 1
ATOM 650 O O . LYS A 1 84 ? 14.911 1.607 -16.213 1.00 90.12 84 LYS A O 1
ATOM 655 N N . LEU A 1 85 ? 13.317 3.193 -16.370 1.00 91.56 85 LEU A N 1
ATOM 656 C CA . LEU A 1 85 ? 12.592 2.583 -17.479 1.00 91.56 85 LEU A CA 1
ATOM 657 C C . LEU A 1 85 ? 13.418 2.647 -18.768 1.00 91.56 85 LEU A C 1
ATOM 659 O O . LEU A 1 85 ? 13.577 1.611 -19.406 1.00 91.56 85 LEU A O 1
ATOM 663 N N . SER A 1 86 ? 13.979 3.814 -19.105 1.00 90.31 86 SER A N 1
ATOM 664 C CA . SER A 1 86 ? 14.823 3.977 -20.296 1.00 90.31 86 SER A CA 1
ATOM 665 C C . SER A 1 86 ? 16.007 3.015 -20.263 1.00 90.31 86 SER A C 1
ATOM 667 O O . SER A 1 86 ? 16.175 2.222 -21.181 1.00 90.31 86 SER A O 1
ATOM 669 N N . LEU A 1 87 ? 16.719 2.948 -19.133 1.00 91.69 87 LEU A N 1
ATOM 670 C CA . LEU A 1 87 ? 17.828 2.012 -18.965 1.00 91.69 87 LEU A CA 1
ATOM 671 C C . LEU A 1 87 ? 17.395 0.548 -19.167 1.00 91.69 87 LEU A C 1
ATOM 673 O O . LEU A 1 87 ? 18.088 -0.231 -19.817 1.00 91.69 87 LEU A O 1
ATOM 677 N N . ARG A 1 88 ? 16.245 0.143 -18.609 1.00 93.00 88 ARG A N 1
ATOM 678 C CA . ARG A 1 88 ? 15.717 -1.225 -18.778 1.00 93.00 88 ARG A CA 1
ATOM 679 C C . ARG A 1 88 ? 15.366 -1.524 -20.234 1.00 93.00 88 ARG A C 1
ATOM 681 O O . ARG A 1 88 ? 15.598 -2.649 -20.675 1.00 93.00 88 ARG A O 1
ATOM 688 N N . LEU A 1 89 ? 14.819 -0.548 -20.957 1.00 91.25 89 LEU A N 1
ATOM 689 C CA . LEU A 1 89 ? 14.524 -0.668 -22.382 1.00 91.25 89 LEU A CA 1
ATOM 690 C C . LEU A 1 89 ? 15.805 -0.801 -23.204 1.00 91.25 89 LEU A C 1
ATOM 692 O O . LEU A 1 89 ? 15.876 -1.707 -24.027 1.00 91.25 89 LEU A O 1
ATOM 696 N N . ASP A 1 90 ? 16.841 -0.015 -22.915 1.00 91.50 90 ASP A N 1
ATOM 697 C CA . ASP A 1 90 ? 18.135 -0.099 -23.605 1.00 91.50 90 ASP A CA 1
ATOM 698 C C . ASP A 1 90 ? 18.751 -1.498 -23.489 1.00 91.50 90 ASP A C 1
ATOM 700 O O . ASP A 1 90 ? 19.229 -2.068 -24.474 1.00 91.50 90 ASP A O 1
ATOM 704 N N . TYR A 1 91 ? 18.663 -2.107 -22.301 1.00 92.06 91 TYR A N 1
ATOM 705 C CA . TYR A 1 91 ? 19.067 -3.497 -22.095 1.00 92.06 91 TYR A CA 1
ATOM 706 C C . TYR A 1 91 ? 18.291 -4.468 -22.990 1.00 92.06 91 TYR A C 1
ATOM 708 O O . TYR A 1 91 ? 18.898 -5.344 -23.606 1.00 92.06 91 TYR A O 1
ATOM 716 N N . LEU A 1 92 ? 16.965 -4.341 -23.073 1.00 89.94 92 LEU A N 1
ATOM 717 C CA . LEU A 1 92 ? 16.154 -5.247 -23.889 1.00 89.94 92 LEU A CA 1
ATOM 718 C C . LEU A 1 92 ? 16.350 -5.024 -25.389 1.00 89.94 92 LEU A C 1
ATOM 720 O O . LEU A 1 92 ? 16.453 -6.005 -26.124 1.00 89.94 92 LEU A O 1
ATOM 724 N N . HIS A 1 93 ? 16.462 -3.773 -25.835 1.00 88.69 93 HIS A N 1
ATOM 725 C CA . HIS A 1 93 ? 16.754 -3.439 -27.227 1.00 88.69 93 HIS A CA 1
ATOM 726 C C . HIS A 1 93 ? 18.129 -3.954 -27.648 1.00 88.69 93 HIS A C 1
ATOM 728 O O . HIS A 1 93 ? 18.256 -4.550 -28.717 1.00 88.69 93 HIS A O 1
ATOM 734 N N . THR A 1 94 ? 19.146 -3.816 -26.795 1.00 88.56 94 THR A N 1
ATOM 735 C CA . THR A 1 94 ? 20.485 -4.363 -27.069 1.00 88.56 94 THR A CA 1
ATOM 736 C C . THR A 1 94 ? 20.455 -5.891 -27.158 1.00 88.56 94 THR A C 1
ATOM 738 O O . THR A 1 94 ? 21.061 -6.467 -28.056 1.00 88.56 94 THR A O 1
ATOM 741 N N . VAL A 1 95 ? 19.694 -6.568 -26.289 1.00 87.19 95 VAL A N 1
ATOM 742 C CA . VAL A 1 95 ? 19.493 -8.028 -26.376 1.00 87.19 95 VAL A CA 1
ATOM 743 C C . VAL A 1 95 ? 18.781 -8.431 -27.670 1.00 87.19 95 VAL A C 1
ATOM 745 O O . VAL A 1 95 ? 19.158 -9.425 -28.286 1.00 87.19 95 VAL A O 1
ATOM 748 N N . ALA A 1 96 ? 17.754 -7.689 -28.084 1.00 84.62 96 ALA A N 1
ATOM 749 C CA . ALA A 1 96 ? 17.015 -7.982 -29.309 1.00 84.62 96 ALA A CA 1
ATOM 750 C C . ALA A 1 96 ? 17.892 -7.807 -30.559 1.00 84.62 96 ALA A C 1
ATOM 752 O O . ALA A 1 96 ? 17.871 -8.658 -31.438 1.00 84.62 96 ALA A O 1
ATOM 753 N N . THR A 1 97 ? 18.695 -6.742 -30.606 1.00 84.25 97 THR A N 1
ATOM 754 C CA . THR A 1 97 ? 19.482 -6.365 -31.791 1.00 84.25 97 THR A CA 1
ATOM 755 C C . THR A 1 97 ? 20.817 -7.097 -31.911 1.00 84.25 97 THR A C 1
ATOM 757 O O . THR A 1 97 ? 21.162 -7.551 -32.995 1.00 84.25 97 THR A O 1
ATOM 760 N N . GLN A 1 98 ? 21.584 -7.220 -30.823 1.00 84.69 98 GLN A N 1
ATOM 761 C CA . GLN A 1 98 ? 22.953 -7.760 -30.871 1.00 84.69 98 GLN A CA 1
ATOM 762 C C . GLN A 1 98 ? 23.033 -9.256 -30.560 1.00 84.69 98 GLN A C 1
ATOM 764 O O . GLN A 1 98 ? 24.031 -9.892 -30.889 1.00 84.69 98 GLN A O 1
ATOM 769 N N . PHE A 1 99 ? 22.006 -9.817 -29.920 1.00 81.62 99 PHE A N 1
ATOM 770 C CA . PHE A 1 99 ? 22.017 -11.198 -29.431 1.00 81.62 99 PHE A CA 1
ATOM 771 C C . PHE A 1 99 ? 20.864 -12.043 -29.997 1.00 81.62 99 PHE A C 1
ATOM 773 O O . PHE A 1 99 ? 20.526 -13.070 -29.415 1.00 81.62 99 PHE A O 1
ATOM 780 N N . ASP A 1 100 ? 20.223 -11.610 -31.092 1.00 75.25 100 ASP A N 1
ATOM 781 C CA . ASP A 1 100 ? 19.089 -12.303 -31.746 1.00 75.25 100 ASP A CA 1
ATOM 782 C C . ASP A 1 100 ? 17.979 -12.713 -30.753 1.00 75.25 100 ASP A C 1
ATOM 784 O O . ASP A 1 100 ? 17.373 -13.788 -30.792 1.00 75.25 100 ASP A O 1
ATOM 788 N N . GLY A 1 101 ? 17.779 -11.878 -29.731 1.00 70.19 101 GLY A N 1
ATOM 789 C CA . GLY A 1 101 ? 16.830 -12.161 -28.671 1.00 70.19 101 GLY A CA 1
ATOM 790 C C . GLY A 1 101 ? 17.168 -13.400 -27.832 1.00 70.19 101 GLY A C 1
ATOM 791 O O . GLY A 1 101 ? 16.285 -13.896 -27.142 1.00 70.19 101 GLY A O 1
ATOM 792 N N . GLN A 1 102 ? 18.391 -13.926 -27.788 1.00 74.81 102 GLN A N 1
ATOM 793 C CA . GLN A 1 102 ? 18.815 -14.981 -26.856 1.00 74.81 102 GLN A CA 1
ATOM 794 C C . GLN A 1 102 ? 20.056 -14.549 -26.081 1.00 74.81 102 GLN A C 1
ATOM 796 O O . GLN A 1 102 ? 21.087 -14.266 -26.659 1.00 74.81 102 GLN A O 1
ATOM 801 N N . LEU A 1 103 ? 19.974 -14.529 -24.747 1.00 79.44 103 LEU A N 1
ATOM 802 C CA . LEU A 1 103 ? 21.084 -14.077 -23.909 1.00 79.44 103 LEU A CA 1
ATOM 803 C C . LEU A 1 103 ? 21.675 -15.247 -23.123 1.00 79.44 103 LEU A C 1
ATOM 805 O O . LEU A 1 103 ? 21.083 -15.694 -22.130 1.00 79.44 103 LEU A O 1
ATOM 809 N N . ARG A 1 104 ? 22.851 -15.733 -23.532 1.00 84.25 104 ARG A N 1
ATOM 810 C CA . ARG A 1 104 ? 23.592 -16.744 -22.765 1.00 84.25 104 ARG A CA 1
ATOM 811 C C . ARG A 1 104 ? 24.309 -16.082 -21.594 1.00 84.25 104 ARG A C 1
ATOM 813 O O . ARG A 1 104 ? 24.683 -14.912 -21.634 1.00 84.25 104 ARG A O 1
ATOM 820 N N . ARG A 1 105 ? 24.535 -16.835 -20.516 1.00 85.00 105 ARG A N 1
ATOM 821 C CA . ARG A 1 105 ? 25.192 -16.297 -19.311 1.00 85.00 105 ARG A CA 1
ATOM 822 C C . ARG A 1 105 ? 26.622 -15.813 -19.582 1.00 85.00 105 ARG A C 1
ATOM 824 O O . ARG A 1 105 ? 27.057 -14.848 -18.963 1.00 85.00 105 ARG A O 1
ATOM 831 N N . THR A 1 106 ? 27.322 -16.452 -20.514 1.00 87.50 106 THR A N 1
ATOM 832 C CA . THR A 1 106 ? 28.681 -16.096 -20.954 1.00 87.50 106 THR A CA 1
ATOM 833 C C . THR A 1 106 ? 28.743 -14.757 -21.691 1.00 87.50 106 THR A C 1
ATOM 835 O O . THR A 1 106 ? 29.756 -14.074 -21.629 1.00 87.50 106 THR A O 1
ATOM 838 N N . GLU A 1 107 ? 27.653 -14.360 -22.345 1.00 87.56 107 GLU A N 1
ATOM 839 C CA . GLU A 1 107 ? 27.545 -13.141 -23.159 1.00 87.56 107 GLU A CA 1
ATOM 840 C C . GLU A 1 107 ? 27.125 -11.915 -22.332 1.00 87.56 107 GLU A C 1
ATOM 842 O O . GLU A 1 107 ? 27.199 -10.776 -22.792 1.00 87.56 107 GLU A O 1
ATOM 847 N N . PHE A 1 108 ? 26.717 -12.126 -21.079 1.00 90.19 108 PHE A N 1
ATOM 848 C CA . PHE A 1 108 ? 26.228 -11.069 -20.198 1.00 90.19 108 PHE A CA 1
ATOM 849 C C . PHE A 1 108 ? 27.218 -9.910 -19.967 1.00 90.19 108 PHE A C 1
ATOM 851 O O . PHE A 1 108 ? 26.783 -8.756 -19.994 1.00 90.19 108 PHE A O 1
ATOM 858 N N . PRO A 1 109 ? 28.535 -10.145 -19.790 1.00 90.25 109 PRO A N 1
ATOM 859 C CA . PRO A 1 109 ? 29.497 -9.050 -19.668 1.00 90.25 109 PRO A CA 1
ATOM 860 C C . PRO A 1 109 ? 29.574 -8.178 -20.931 1.00 90.25 109 PRO A C 1
ATOM 862 O O . PRO A 1 109 ? 29.737 -6.962 -20.828 1.00 90.25 109 PRO A O 1
ATOM 865 N N . ALA A 1 110 ? 29.413 -8.778 -22.117 1.00 90.31 110 ALA A N 1
ATOM 866 C CA . ALA A 1 110 ? 29.410 -8.048 -23.384 1.00 90.31 110 ALA A CA 1
ATOM 867 C C . ALA A 1 110 ? 28.171 -7.151 -23.506 1.00 90.31 110 ALA A C 1
ATOM 869 O O . ALA A 1 110 ? 28.297 -5.991 -23.897 1.00 90.31 110 ALA A O 1
ATOM 870 N N . LEU A 1 111 ? 27.004 -7.647 -23.074 1.00 89.81 111 LEU A N 1
ATOM 871 C CA . LEU A 1 111 ? 25.773 -6.857 -23.005 1.00 89.81 111 LEU A CA 1
ATOM 872 C C . LEU A 1 111 ? 25.936 -5.626 -22.103 1.00 89.81 111 LEU A C 1
ATOM 874 O O . LEU A 1 111 ? 25.561 -4.527 -22.500 1.00 89.81 111 LEU A O 1
ATOM 878 N N . ILE A 1 112 ? 26.517 -5.787 -20.906 1.00 90.31 112 ILE A N 1
ATOM 879 C CA . ILE A 1 112 ? 26.757 -4.652 -19.998 1.00 90.31 112 ILE A CA 1
ATOM 880 C C . ILE A 1 112 ? 27.636 -3.608 -20.687 1.00 90.31 112 ILE A C 1
ATOM 882 O O . ILE A 1 112 ? 27.290 -2.432 -20.693 1.00 90.31 112 ILE A O 1
ATOM 886 N N . LYS A 1 113 ? 28.736 -4.030 -21.322 1.00 89.94 113 LYS A N 1
ATOM 887 C CA . LYS A 1 113 ? 29.650 -3.117 -22.018 1.00 89.94 113 LYS A CA 1
ATOM 888 C C . LYS A 1 113 ? 28.960 -2.359 -23.160 1.00 89.94 113 LYS A C 1
ATOM 890 O O . LYS A 1 113 ? 29.205 -1.166 -23.328 1.00 89.94 113 LYS A O 1
ATOM 895 N N . ALA A 1 114 ? 28.097 -3.031 -23.922 1.00 89.12 114 ALA A N 1
ATOM 896 C CA . ALA A 1 114 ? 27.338 -2.423 -25.013 1.00 89.12 114 ALA A CA 1
ATOM 897 C C . ALA A 1 114 ? 26.329 -1.373 -24.513 1.00 89.12 114 ALA A C 1
ATOM 899 O O . ALA A 1 114 ? 26.262 -0.271 -25.061 1.00 89.12 114 ALA A O 1
ATOM 900 N N . VAL A 1 115 ? 25.600 -1.676 -23.434 1.00 90.19 115 VAL A N 1
ATOM 901 C CA . VAL A 1 115 ? 24.624 -0.745 -22.848 1.00 90.19 115 VAL A CA 1
ATOM 902 C C . VAL A 1 115 ? 25.322 0.435 -22.175 1.00 90.19 115 VAL A C 1
ATOM 904 O O . VAL A 1 115 ? 24.931 1.571 -22.404 1.00 90.19 115 VAL A O 1
ATOM 907 N N . THR A 1 116 ? 26.412 0.216 -21.433 1.00 90.44 116 THR A N 1
ATOM 908 C CA . THR A 1 116 ? 27.190 1.307 -20.816 1.00 90.44 116 THR A CA 1
ATOM 909 C C . THR A 1 116 ? 27.764 2.275 -21.854 1.00 90.44 116 THR A C 1
ATOM 911 O O . THR A 1 116 ? 27.821 3.476 -21.607 1.00 90.44 116 THR A O 1
ATOM 914 N N . LYS A 1 117 ? 28.144 1.783 -23.042 1.00 88.69 117 LYS A N 1
ATOM 915 C CA . LYS A 1 117 ? 28.589 2.641 -24.152 1.00 88.69 117 LYS A CA 1
ATOM 916 C C . LYS A 1 117 ? 27.463 3.533 -24.693 1.00 88.69 117 LYS A C 1
ATOM 918 O O . LYS A 1 117 ? 27.742 4.629 -25.163 1.00 88.69 117 LYS A O 1
ATOM 923 N N . THR A 1 118 ? 26.222 3.054 -24.646 1.00 85.25 118 THR A N 1
ATOM 924 C CA . THR A 1 118 ? 25.056 3.727 -25.240 1.00 85.25 118 THR A CA 1
ATOM 925 C C . THR A 1 118 ? 24.382 4.678 -24.248 1.00 85.25 118 THR A C 1
ATOM 927 O O . THR A 1 118 ? 24.095 5.818 -24.594 1.00 85.25 118 THR A O 1
ATOM 930 N N . SER A 1 119 ? 24.184 4.237 -23.004 1.00 84.19 119 SER A N 1
ATOM 931 C CA . SER A 1 119 ? 23.379 4.932 -21.985 1.00 84.19 119 SER A CA 1
ATOM 932 C C . SER A 1 119 ? 24.216 5.551 -20.854 1.00 84.19 119 SER A C 1
ATOM 934 O O . SER A 1 119 ? 23.659 6.122 -19.919 1.00 84.19 119 SER A O 1
ATOM 936 N N . GLY A 1 120 ? 25.548 5.437 -20.918 1.00 85.75 120 GLY A N 1
ATOM 937 C CA . GLY A 1 120 ? 26.483 5.956 -19.916 1.00 85.75 120 GLY A CA 1
ATOM 938 C C . GLY A 1 120 ? 26.715 5.028 -18.715 1.00 85.75 120 GLY A C 1
ATOM 939 O O . GLY A 1 120 ? 26.181 3.916 -18.628 1.00 85.75 120 GLY A O 1
ATOM 940 N N . GLU A 1 121 ? 27.548 5.482 -17.773 1.00 86.25 121 GLU A N 1
ATOM 941 C CA . GLU A 1 121 ? 27.880 4.728 -16.559 1.00 86.25 121 GLU A CA 1
ATOM 942 C C . GLU A 1 121 ? 26.678 4.586 -15.620 1.00 86.25 121 GLU A C 1
ATOM 944 O O . GLU A 1 121 ? 26.018 5.554 -15.245 1.00 86.25 121 GLU A O 1
ATOM 949 N N . HIS A 1 122 ? 26.404 3.352 -15.203 1.00 87.44 122 HIS A N 1
ATOM 950 C CA . HIS A 1 122 ? 25.317 3.033 -14.287 1.00 87.44 122 HIS A CA 1
ATOM 951 C C . HIS A 1 122 ? 25.617 1.743 -13.516 1.00 87.44 122 HIS A C 1
ATOM 953 O O . HIS A 1 122 ? 26.509 0.962 -13.856 1.00 87.44 122 HIS A O 1
ATOM 959 N N . ARG A 1 123 ? 24.838 1.484 -12.460 1.00 87.81 123 ARG A N 1
ATOM 960 C CA . ARG A 1 123 ? 24.950 0.244 -11.686 1.00 87.81 123 ARG A CA 1
ATOM 961 C C . ARG A 1 123 ? 24.423 -0.938 -12.502 1.00 87.81 123 ARG A C 1
ATOM 963 O O . ARG A 1 123 ? 23.211 -1.069 -12.677 1.00 87.81 123 ARG A O 1
ATOM 970 N N . ALA A 1 124 ? 25.328 -1.816 -12.929 1.00 88.19 124 ALA A N 1
ATOM 971 C CA . ALA A 1 124 ? 24.977 -2.993 -13.714 1.00 88.19 124 ALA A CA 1
ATOM 972 C C . ALA A 1 124 ? 23.997 -3.923 -12.956 1.00 88.19 124 ALA A C 1
ATOM 974 O O . ALA A 1 124 ? 24.211 -4.225 -11.774 1.00 88.19 124 ALA A O 1
ATOM 975 N N . PRO A 1 125 ? 22.919 -4.395 -13.609 1.00 91.38 125 PRO A N 1
ATOM 976 C CA . PRO A 1 125 ? 22.020 -5.395 -13.051 1.00 91.38 125 PRO A CA 1
ATOM 977 C C . PRO A 1 125 ? 22.667 -6.788 -13.052 1.00 91.38 125 PRO A C 1
ATOM 979 O O . PRO A 1 125 ? 23.650 -7.047 -13.742 1.00 91.38 125 PRO A O 1
ATOM 982 N N . GLY A 1 126 ? 22.087 -7.724 -12.298 1.00 91.62 126 GLY A N 1
ATOM 983 C CA . GLY A 1 126 ? 22.452 -9.139 -12.392 1.00 91.62 126 GLY A CA 1
ATOM 984 C C . GLY A 1 126 ? 21.844 -9.814 -13.628 1.00 91.62 126 GLY A C 1
ATOM 985 O O . GLY A 1 126 ? 20.795 -9.394 -14.121 1.00 91.62 126 GLY A O 1
ATOM 986 N N . TYR A 1 127 ? 22.454 -10.912 -14.088 1.00 90.31 127 TYR A N 1
ATOM 987 C CA . TYR A 1 127 ? 21.960 -11.701 -15.230 1.00 90.31 127 TYR A CA 1
ATOM 988 C C . TYR A 1 127 ? 20.498 -12.136 -15.052 1.00 90.31 127 TYR A C 1
ATOM 990 O O . TYR A 1 127 ? 19.667 -11.981 -15.949 1.00 90.31 127 TYR A O 1
ATOM 998 N N . THR A 1 128 ? 20.164 -12.635 -13.860 1.00 90.56 128 THR A N 1
ATOM 999 C CA . THR A 1 128 ? 18.804 -13.061 -13.505 1.00 90.56 128 THR A CA 1
ATOM 1000 C C . THR A 1 128 ? 17.816 -11.900 -13.534 1.00 90.56 128 THR A C 1
ATOM 1002 O O . THR A 1 128 ? 16.683 -12.082 -13.969 1.00 90.56 128 THR A O 1
ATOM 1005 N N . THR A 1 129 ? 18.243 -10.697 -13.147 1.00 90.44 129 THR A N 1
ATOM 1006 C CA . THR A 1 129 ? 17.420 -9.484 -13.187 1.00 90.44 129 THR A CA 1
ATOM 1007 C C . THR A 1 129 ? 17.022 -9.128 -14.617 1.00 90.44 129 THR A C 1
ATOM 1009 O O . THR A 1 129 ? 15.838 -8.926 -14.874 1.00 90.44 129 THR A O 1
ATOM 1012 N N . VAL A 1 130 ? 17.972 -9.126 -15.559 1.00 91.00 130 VAL A N 1
ATOM 1013 C CA . VAL A 1 130 ? 17.684 -8.850 -16.980 1.00 91.00 130 VAL A CA 1
ATOM 1014 C C . VAL A 1 130 ? 16.796 -9.940 -17.580 1.00 91.00 130 VAL A C 1
ATOM 1016 O O . VAL A 1 130 ? 15.836 -9.639 -18.289 1.00 91.00 130 VAL A O 1
ATOM 1019 N N . CYS A 1 131 ? 17.041 -11.208 -17.235 1.00 88.69 131 CYS A N 1
ATOM 1020 C CA . CYS A 1 131 ? 16.163 -12.306 -17.640 1.00 88.69 131 CYS A CA 1
ATOM 1021 C C . CYS A 1 131 ? 14.732 -12.129 -17.106 1.00 88.69 131 CYS A C 1
ATOM 1023 O O . CYS A 1 131 ? 13.776 -12.406 -17.827 1.00 88.69 131 CYS A O 1
ATOM 1025 N N . ASN A 1 132 ? 14.570 -11.654 -15.869 1.00 89.31 132 ASN A N 1
ATOM 1026 C CA . ASN A 1 132 ? 13.261 -11.393 -15.275 1.00 89.31 132 ASN A CA 1
ATOM 1027 C C . ASN A 1 132 ? 12.557 -10.201 -15.932 1.00 89.31 132 ASN A C 1
ATOM 1029 O O . ASN A 1 132 ? 11.366 -10.301 -16.205 1.00 89.31 132 ASN A O 1
ATOM 1033 N N . TRP A 1 133 ? 13.272 -9.116 -16.250 1.00 92.12 133 TRP A N 1
ATOM 1034 C CA . TRP A 1 133 ? 12.717 -7.994 -17.021 1.00 92.12 133 TRP A CA 1
ATOM 1035 C C . TRP A 1 133 ? 12.220 -8.447 -18.382 1.00 92.12 133 TRP A C 1
ATOM 1037 O O . TRP A 1 133 ? 11.096 -8.149 -18.765 1.00 92.12 133 TRP A O 1
ATOM 1047 N N . ARG A 1 134 ? 13.034 -9.239 -19.080 1.00 89.19 134 ARG A N 1
ATOM 1048 C CA . ARG A 1 134 ? 12.675 -9.799 -20.374 1.00 89.19 134 ARG A CA 1
ATOM 1049 C C . ARG A 1 134 ? 11.427 -10.680 -20.280 1.00 89.19 134 ARG A C 1
ATOM 1051 O O . ARG A 1 134 ? 10.526 -10.543 -21.099 1.00 89.19 134 ARG A O 1
ATOM 1058 N N . LYS A 1 135 ? 11.360 -11.567 -19.280 1.00 86.00 135 LYS A N 1
ATOM 1059 C CA . LYS A 1 135 ? 10.164 -12.382 -19.015 1.00 86.00 135 LYS A CA 1
ATOM 1060 C C . LYS A 1 135 ? 8.944 -11.496 -18.765 1.00 86.00 135 LYS A C 1
ATOM 1062 O O . LYS A 1 135 ? 7.941 -11.692 -19.430 1.00 86.00 135 LYS A O 1
ATOM 1067 N N . ALA A 1 136 ? 9.047 -10.507 -17.876 1.00 85.38 136 ALA A N 1
ATOM 1068 C CA . ALA A 1 136 ? 7.952 -9.589 -17.565 1.00 85.38 136 ALA A CA 1
ATOM 1069 C C . ALA A 1 136 ? 7.468 -8.820 -18.805 1.00 85.38 136 ALA A C 1
ATOM 1071 O O . ALA A 1 136 ? 6.269 -8.746 -19.041 1.00 85.38 136 ALA A O 1
ATOM 1072 N N . TYR A 1 137 ? 8.392 -8.320 -19.627 1.00 86.94 137 TYR A N 1
ATOM 1073 C CA . TYR A 1 137 ? 8.091 -7.595 -20.861 1.00 86.94 137 TYR A CA 1
ATOM 1074 C C . TYR A 1 137 ? 7.318 -8.451 -21.873 1.00 86.94 137 TYR A C 1
ATOM 1076 O O . TYR A 1 137 ? 6.270 -8.034 -22.363 1.00 86.94 137 TYR A O 1
ATOM 1084 N N . PHE A 1 138 ? 7.777 -9.678 -22.144 1.00 82.44 138 PHE A N 1
ATOM 1085 C CA . PHE A 1 138 ? 7.073 -10.576 -23.066 1.00 82.44 138 PHE A CA 1
ATOM 1086 C C . PHE A 1 138 ? 5.757 -11.090 -22.484 1.00 82.44 138 PHE A C 1
ATOM 1088 O O . PHE A 1 138 ? 4.748 -11.107 -23.186 1.00 82.44 138 PHE A O 1
ATOM 1095 N N . SER A 1 139 ? 5.729 -11.444 -21.195 1.00 76.19 139 SER A N 1
ATOM 1096 C CA . SER A 1 139 ? 4.493 -11.808 -20.497 1.00 76.19 139 SER A CA 1
ATOM 1097 C C . SER A 1 139 ? 3.469 -10.676 -20.487 1.00 76.19 139 SER A C 1
ATOM 1099 O O . SER A 1 139 ? 2.292 -10.969 -20.355 1.00 76.19 139 SER A O 1
ATOM 1101 N N . ALA A 1 140 ? 3.890 -9.416 -20.632 1.00 74.88 140 ALA A N 1
ATOM 1102 C CA . ALA A 1 140 ? 3.027 -8.241 -20.717 1.00 74.88 140 ALA A CA 1
ATOM 1103 C C . ALA A 1 140 ? 2.628 -7.857 -22.154 1.00 74.88 140 ALA A C 1
ATOM 1105 O O . ALA A 1 140 ? 2.041 -6.797 -22.355 1.00 74.88 140 ALA A O 1
ATOM 1106 N N . GLY A 1 141 ? 2.953 -8.670 -23.163 1.00 71.56 141 GLY A N 1
ATOM 1107 C CA . GLY A 1 141 ? 2.612 -8.341 -24.548 1.00 71.56 141 GLY A CA 1
ATOM 1108 C C . GLY A 1 141 ? 3.570 -7.367 -25.233 1.00 71.56 141 GLY A C 1
ATOM 1109 O O . GLY A 1 141 ? 3.177 -6.659 -26.151 1.00 71.56 141 GLY A O 1
ATOM 1110 N N . GLY A 1 142 ? 4.815 -7.256 -24.760 1.00 76.12 142 GLY A N 1
ATOM 1111 C CA . GLY A 1 142 ? 5.734 -6.216 -25.232 1.00 76.12 142 GLY A CA 1
ATOM 1112 C C . GLY A 1 142 ? 5.408 -4.825 -24.676 1.00 76.12 142 GLY A C 1
ATOM 1113 O O . GLY A 1 142 ? 5.920 -3.817 -25.165 1.00 76.12 142 GLY A O 1
ATOM 1114 N N . ASN A 1 143 ? 4.571 -4.745 -23.639 1.00 81.19 143 ASN A N 1
ATOM 1115 C CA . ASN A 1 143 ? 4.261 -3.486 -22.983 1.00 81.19 143 ASN A CA 1
ATOM 1116 C C . ASN A 1 143 ? 5.397 -3.071 -22.031 1.00 81.19 143 ASN A C 1
ATOM 1118 O O . ASN A 1 143 ? 5.736 -3.775 -21.076 1.00 81.19 143 ASN A O 1
ATOM 1122 N N . CYS A 1 144 ? 5.975 -1.893 -22.271 1.00 85.31 144 CYS A N 1
ATOM 1123 C CA . CYS A 1 144 ? 7.069 -1.346 -21.472 1.00 85.31 144 CYS A CA 1
ATOM 1124 C C . CYS A 1 144 ? 6.647 -0.916 -20.055 1.00 85.31 144 CYS A C 1
ATOM 1126 O O . CYS A 1 144 ? 7.511 -0.818 -19.185 1.00 85.31 144 CYS A O 1
ATOM 1128 N N . ILE A 1 145 ? 5.347 -0.753 -19.768 1.00 84.94 145 ILE A N 1
ATOM 1129 C CA . ILE A 1 145 ? 4.838 -0.482 -18.410 1.00 84.94 145 ILE A CA 1
ATOM 1130 C C . ILE A 1 145 ? 5.291 -1.570 -17.430 1.00 84.94 145 ILE A C 1
ATOM 1132 O O . ILE A 1 145 ? 5.645 -1.265 -16.293 1.00 84.94 145 ILE A O 1
ATOM 1136 N N . ALA A 1 146 ? 5.378 -2.828 -17.875 1.00 85.12 146 ALA A N 1
ATOM 1137 C CA . ALA A 1 146 ? 5.848 -3.940 -17.047 1.00 85.12 146 ALA A CA 1
ATOM 1138 C C . ALA A 1 146 ? 7.309 -3.790 -16.582 1.00 85.12 146 ALA A C 1
ATOM 1140 O O . ALA A 1 146 ? 7.754 -4.477 -15.662 1.00 85.12 146 ALA A O 1
ATOM 1141 N N . LEU A 1 147 ? 8.070 -2.893 -17.215 1.00 89.69 147 LEU A N 1
ATOM 1142 C CA . LEU A 1 147 ? 9.443 -2.564 -16.854 1.00 89.69 147 LEU A CA 1
ATOM 1143 C C . LEU A 1 147 ? 9.538 -1.351 -15.938 1.00 89.69 147 LEU A C 1
ATOM 1145 O O . LEU A 1 147 ? 10.640 -1.043 -15.486 1.00 89.69 147 LEU A O 1
ATOM 1149 N N . ILE A 1 148 ? 8.442 -0.669 -15.618 1.00 88.12 148 ILE A N 1
ATOM 1150 C CA . ILE A 1 148 ? 8.464 0.402 -14.625 1.00 88.12 148 ILE A CA 1
ATOM 1151 C C . ILE A 1 148 ? 8.768 -0.236 -13.258 1.00 88.12 148 ILE A C 1
ATOM 1153 O O . ILE A 1 148 ? 8.199 -1.272 -12.911 1.00 88.12 148 ILE A O 1
ATOM 1157 N N . PRO A 1 149 ? 9.726 0.295 -12.474 1.00 79.88 149 PRO A N 1
ATOM 1158 C CA . PRO A 1 149 ? 9.980 -0.215 -11.134 1.00 79.88 149 PRO A CA 1
ATOM 1159 C C . PRO A 1 149 ? 8.714 -0.129 -10.277 1.00 79.88 149 PRO A C 1
ATOM 1161 O O . PRO A 1 149 ? 8.219 0.969 -10.034 1.00 79.88 149 PRO A O 1
ATOM 1164 N N . ASP A 1 150 ? 8.241 -1.267 -9.767 1.00 72.31 150 ASP A N 1
ATOM 1165 C CA . ASP A 1 150 ? 7.179 -1.279 -8.765 1.00 72.31 150 ASP A CA 1
ATOM 1166 C C . ASP A 1 150 ? 7.743 -0.799 -7.421 1.00 72.31 150 ASP A C 1
ATOM 1168 O O . ASP A 1 150 ? 8.288 -1.555 -6.611 1.00 72.31 150 ASP A O 1
ATOM 1172 N N . THR A 1 151 ? 7.727 0.517 -7.236 1.00 68.88 151 THR A N 1
ATOM 1173 C CA . THR A 1 151 ? 8.094 1.164 -5.974 1.00 68.88 151 THR A CA 1
ATOM 1174 C C . THR A 1 151 ? 6.896 1.347 -5.058 1.00 68.88 151 THR A C 1
ATOM 1176 O O . THR A 1 151 ? 7.073 1.772 -3.914 1.00 68.88 151 THR A O 1
ATOM 1179 N N . TYR A 1 152 ? 5.689 1.048 -5.541 1.00 66.69 152 TYR A N 1
ATOM 1180 C CA . TYR A 1 152 ? 4.485 1.223 -4.761 1.00 66.69 152 TYR A CA 1
ATOM 1181 C C . TYR A 1 152 ? 4.408 0.121 -3.706 1.00 66.69 152 TYR A C 1
ATOM 1183 O O . TYR A 1 152 ? 4.385 -1.072 -3.993 1.00 66.69 152 TYR A O 1
ATOM 1191 N N . ARG A 1 153 ? 4.391 0.521 -2.435 1.00 63.19 153 ARG A N 1
ATOM 1192 C CA . ARG A 1 153 ? 4.142 -0.406 -1.333 1.00 63.19 153 ARG A CA 1
ATOM 1193 C C . ARG A 1 153 ? 2.752 -0.110 -0.795 1.00 63.19 153 ARG A C 1
ATOM 1195 O O . ARG A 1 153 ? 2.609 0.915 -0.126 1.00 63.19 153 ARG A O 1
ATOM 1202 N N . PRO A 1 154 ? 1.752 -0.978 -1.044 1.00 63.38 154 PRO A N 1
ATOM 1203 C CA . PRO A 1 154 ? 0.423 -0.762 -0.497 1.00 63.38 154 PRO A CA 1
ATOM 1204 C C . PRO A 1 154 ? 0.511 -0.647 1.019 1.00 63.38 154 PRO A C 1
ATOM 1206 O O . PRO A 1 154 ? 1.256 -1.390 1.678 1.00 63.38 154 PRO A O 1
ATOM 1209 N N . HIS A 1 155 ? -0.250 0.291 1.576 1.00 67.62 155 HIS A N 1
ATOM 1210 C CA . HIS A 1 155 ? -0.371 0.424 3.016 1.00 67.62 155 HIS A CA 1
ATOM 1211 C C . HIS A 1 155 ? -1.129 -0.788 3.567 1.00 67.62 155 HIS A C 1
ATOM 1213 O O . HIS A 1 155 ? -2.348 -0.806 3.635 1.00 67.62 155 HIS A O 1
ATOM 1219 N N . ARG A 1 156 ? -0.391 -1.833 3.942 1.00 74.12 156 ARG A N 1
ATOM 1220 C CA . ARG A 1 156 ? -0.958 -3.024 4.580 1.00 74.12 156 ARG A CA 1
ATOM 1221 C C . ARG A 1 156 ? -0.948 -2.869 6.093 1.00 74.12 156 ARG A C 1
ATOM 1223 O O . ARG A 1 156 ? 0.143 -2.675 6.647 1.00 74.12 156 ARG A O 1
ATOM 1230 N N . ARG A 1 157 ? -2.111 -3.071 6.729 1.00 81.94 157 ARG A N 1
ATOM 1231 C CA . ARG A 1 157 ? -2.263 -3.154 8.194 1.00 81.94 157 ARG A CA 1
ATOM 1232 C C . ARG A 1 157 ? -1.232 -4.103 8.797 1.00 81.94 157 ARG A C 1
ATOM 1234 O O . ARG A 1 157 ? -0.950 -5.163 8.226 1.00 81.94 157 ARG A O 1
ATOM 1241 N N . HIS A 1 158 ? -0.691 -3.772 9.959 1.00 90.88 158 HIS A N 1
ATOM 1242 C CA . HIS A 1 158 ? 0.378 -4.535 10.601 1.00 90.88 158 HIS A CA 1
ATOM 1243 C C . HIS A 1 158 ? -0.017 -5.981 10.923 1.00 90.88 158 HIS A C 1
ATOM 1245 O O . HIS A 1 158 ? 0.824 -6.878 10.811 1.00 90.88 158 HIS A O 1
ATOM 1251 N N . LEU A 1 159 ? -1.295 -6.227 11.231 1.00 90.88 159 LEU A N 1
ATOM 1252 C CA . LEU A 1 159 ? -1.804 -7.574 11.502 1.00 90.88 159 LEU A CA 1
ATOM 1253 C C . LEU A 1 159 ? -1.728 -8.475 10.260 1.00 90.88 159 LEU A C 1
ATOM 1255 O O . LEU A 1 159 ? -1.414 -9.656 10.369 1.00 90.88 159 LEU A O 1
ATOM 1259 N N . SER A 1 160 ? -1.951 -7.921 9.063 1.00 87.75 160 SER A N 1
ATOM 1260 C CA . SER A 1 160 ? -1.956 -8.694 7.810 1.00 87.75 160 SER A CA 1
ATOM 1261 C C . SER A 1 160 ? -0.597 -9.319 7.472 1.00 87.75 160 SER A C 1
ATOM 1263 O O . SER A 1 160 ? -0.551 -10.319 6.759 1.00 87.75 160 SER A O 1
ATOM 1265 N N . ARG A 1 161 ? 0.494 -8.759 8.015 1.00 88.94 161 ARG A N 1
ATOM 1266 C CA . ARG A 1 161 ? 1.878 -9.212 7.799 1.00 88.94 161 ARG A CA 1
ATOM 1267 C C . ARG A 1 161 ? 2.297 -10.363 8.716 1.00 88.94 161 ARG A C 1
ATOM 1269 O O . ARG A 1 161 ? 3.384 -10.898 8.528 1.00 88.94 161 ARG A O 1
ATOM 1276 N N . GLN A 1 162 ? 1.484 -10.698 9.716 1.00 92.19 162 GLN A N 1
ATOM 1277 C CA . GLN A 1 162 ? 1.783 -11.787 10.646 1.00 92.19 162 GLN A CA 1
ATOM 1278 C C . GLN A 1 162 ? 1.411 -13.150 10.038 1.00 92.19 162 GLN A C 1
ATOM 1280 O O . GLN A 1 162 ? 0.584 -13.193 9.129 1.00 92.19 162 GLN A O 1
ATOM 1285 N N . PRO A 1 163 ? 1.982 -14.268 10.512 1.00 93.19 163 PRO A N 1
ATOM 1286 C CA . PRO A 1 163 ? 1.490 -15.609 10.185 1.00 93.19 163 PRO A CA 1
ATOM 1287 C C . PRO A 1 163 ? 0.038 -15.807 10.649 1.00 93.19 163 PRO A C 1
ATOM 1289 O O . PRO A 1 163 ? -0.351 -15.241 11.669 1.00 93.19 163 PRO A O 1
ATOM 1292 N N . GLU A 1 164 ? -0.764 -16.614 9.944 1.00 92.88 164 GLU A N 1
ATOM 1293 C CA . GLU A 1 164 ? -2.198 -16.791 10.258 1.00 92.88 164 GLU A CA 1
ATOM 1294 C C . GLU A 1 164 ? -2.459 -17.260 11.692 1.00 92.88 164 GLU A C 1
ATOM 1296 O O . GLU A 1 164 ? -3.356 -16.743 12.357 1.00 92.88 164 GLU A O 1
ATOM 1301 N N . GLU A 1 165 ? -1.637 -18.168 12.213 1.00 94.12 165 GLU A N 1
ATOM 1302 C CA . GLU A 1 165 ? -1.787 -18.644 13.588 1.00 94.12 165 GLU A CA 1
ATOM 1303 C C . GLU A 1 165 ? -1.514 -17.533 14.615 1.00 94.12 165 GLU A C 1
ATOM 1305 O O . GLU A 1 165 ? -2.264 -17.362 15.575 1.00 94.12 165 GLU A O 1
ATOM 1310 N N . ILE A 1 166 ? -0.510 -16.689 14.356 1.00 95.25 166 ILE A N 1
ATOM 1311 C CA . ILE A 1 166 ? -0.231 -15.502 15.172 1.00 95.25 166 ILE A CA 1
ATOM 1312 C C . ILE A 1 166 ? -1.374 -14.487 15.060 1.00 95.25 166 ILE A C 1
ATOM 1314 O O . ILE A 1 166 ? -1.763 -13.894 16.065 1.00 95.25 166 ILE A O 1
ATOM 1318 N N . LYS A 1 167 ? -1.974 -14.305 13.873 1.00 94.94 167 LYS A N 1
ATOM 1319 C CA . LYS A 1 167 ? -3.168 -13.454 13.721 1.00 94.94 167 LYS A CA 1
ATOM 1320 C C . LYS A 1 167 ? -4.326 -13.975 14.566 1.00 94.94 167 LYS A C 1
ATOM 1322 O O . LYS A 1 167 ? -4.993 -13.176 15.221 1.00 94.94 167 LYS A O 1
ATOM 1327 N N . ALA A 1 168 ? -4.579 -15.282 14.532 1.00 94.81 168 ALA A N 1
ATOM 1328 C CA . ALA A 1 168 ? -5.642 -15.917 15.302 1.00 94.81 168 ALA A CA 1
ATOM 1329 C C . ALA A 1 168 ? -5.418 -15.736 16.810 1.00 94.81 168 ALA A C 1
ATOM 1331 O O . ALA A 1 168 ? -6.329 -15.288 17.506 1.00 94.81 168 ALA A O 1
ATOM 1332 N N . LEU A 1 169 ? -4.189 -15.967 17.280 1.00 95.94 169 LEU A N 1
ATOM 1333 C CA . LEU A 1 169 ? -3.799 -15.773 18.674 1.00 95.94 169 LEU A CA 1
ATOM 1334 C C . LEU A 1 169 ? -3.973 -14.312 19.113 1.00 95.94 169 LEU A C 1
ATOM 1336 O O . LEU A 1 169 ? -4.634 -14.047 20.114 1.00 95.94 169 LEU A O 1
ATOM 1340 N N . ILE A 1 170 ? -3.476 -13.343 18.336 1.00 96.19 170 ILE A N 1
ATOM 1341 C CA . ILE A 1 170 ? -3.661 -11.914 18.641 1.00 96.19 170 ILE A CA 1
ATOM 1342 C C . ILE A 1 170 ? -5.153 -11.570 18.731 1.00 96.19 170 ILE A C 1
ATOM 1344 O O . ILE A 1 170 ? -5.580 -10.938 19.695 1.00 96.19 170 ILE A O 1
ATOM 1348 N N . ARG A 1 171 ? -5.968 -12.003 17.758 1.00 95.75 171 ARG A N 1
ATOM 1349 C CA . ARG A 1 171 ? -7.423 -11.759 17.762 1.00 95.75 171 ARG A CA 1
ATOM 1350 C C . ARG A 1 171 ? -8.102 -12.367 18.989 1.00 95.75 171 ARG A C 1
ATOM 1352 O O . ARG A 1 171 ? -8.997 -11.738 19.550 1.00 95.75 171 ARG A O 1
ATOM 1359 N N . GLN A 1 172 ? -7.681 -13.557 19.412 1.00 96.25 172 GLN A N 1
ATOM 1360 C CA . GLN A 1 172 ? -8.198 -14.212 20.610 1.00 96.25 172 GLN A CA 1
ATOM 1361 C C . GLN A 1 172 ? -7.936 -13.366 21.863 1.00 96.25 172 GLN A C 1
ATOM 1363 O O . GLN A 1 172 ? -8.887 -13.047 22.576 1.00 96.25 172 GLN A O 1
ATOM 1368 N N . TYR A 1 173 ? -6.688 -12.953 22.104 1.00 96.56 173 TYR A N 1
ATOM 1369 C CA . TYR A 1 173 ? -6.334 -12.151 23.283 1.00 96.56 173 TYR A CA 1
ATOM 1370 C C . TYR A 1 173 ? -6.948 -10.749 23.245 1.00 96.56 173 TYR A C 1
ATOM 1372 O O . TYR A 1 173 ? -7.414 -10.255 24.269 1.00 96.56 173 TYR A O 1
ATOM 1380 N N . VAL A 1 174 ? -7.048 -10.124 22.066 1.00 96.12 174 VAL A N 1
ATOM 1381 C CA . VAL A 1 174 ? -7.800 -8.867 21.905 1.00 96.12 174 VAL A CA 1
ATOM 1382 C C . VAL A 1 174 ? -9.258 -9.064 22.327 1.00 96.12 174 VAL A C 1
ATOM 1384 O O . VAL A 1 174 ? -9.773 -8.289 23.130 1.00 96.12 174 VAL A O 1
ATOM 1387 N N . LYS A 1 175 ? -9.920 -10.127 21.859 1.00 95.00 175 LYS A N 1
ATOM 1388 C CA . LYS A 1 175 ? -11.320 -10.409 22.200 1.00 95.00 175 LYS A CA 1
ATOM 1389 C C . LYS A 1 175 ? -11.521 -10.718 23.688 1.00 95.00 175 LYS A C 1
ATOM 1391 O O . LYS A 1 175 ? -12.520 -10.288 24.252 1.00 95.00 175 LYS A O 1
ATOM 1396 N N . GLN A 1 176 ? -10.607 -11.469 24.300 1.00 94.19 176 GLN A N 1
ATOM 1397 C CA . GLN A 1 176 ? -10.723 -11.927 25.689 1.00 94.19 176 GLN A CA 1
ATOM 1398 C C . GLN A 1 176 ? -10.326 -10.850 26.706 1.00 94.19 176 GLN A C 1
ATOM 1400 O O . GLN A 1 176 ? -11.000 -10.692 27.718 1.00 94.19 176 GLN A O 1
ATOM 1405 N N . CYS A 1 177 ? -9.249 -10.109 26.439 1.00 94.56 177 CYS A N 1
ATOM 1406 C CA . CYS A 1 177 ? -8.607 -9.252 27.436 1.00 94.56 177 CYS A CA 1
ATOM 1407 C C . CYS A 1 177 ? -8.738 -7.751 27.141 1.00 94.56 177 CYS A C 1
ATOM 1409 O O . CYS A 1 177 ? -8.629 -6.940 28.059 1.00 94.56 177 CYS A O 1
ATOM 1411 N N . TYR A 1 178 ? -8.955 -7.357 25.881 1.00 95.69 178 TYR A N 1
ATOM 1412 C CA . TYR A 1 178 ? -9.028 -5.944 25.487 1.00 95.69 178 TYR A CA 1
ATOM 1413 C C . TYR A 1 178 ? -10.445 -5.477 25.162 1.00 95.69 178 TYR A C 1
ATOM 1415 O O . TYR A 1 178 ? -10.832 -4.365 25.506 1.00 95.69 178 TYR A O 1
ATOM 1423 N N . TRP A 1 179 ? -11.257 -6.313 24.523 1.00 93.88 179 TRP A N 1
ATOM 1424 C CA . TRP A 1 179 ? -12.659 -6.024 24.218 1.00 93.88 179 TRP A CA 1
ATOM 1425 C C . TRP A 1 179 ? -13.595 -6.490 25.337 1.00 93.88 179 TRP A C 1
ATOM 1427 O O . TRP A 1 179 ? -14.561 -7.215 25.106 1.00 93.88 179 TRP A O 1
ATOM 1437 N N . ALA A 1 180 ? -13.306 -6.030 26.551 1.00 91.44 180 ALA A N 1
ATOM 1438 C CA . ALA A 1 180 ? -14.079 -6.283 27.762 1.00 91.44 180 ALA A CA 1
ATOM 1439 C C . ALA A 1 180 ? -14.467 -4.959 28.443 1.00 91.44 180 ALA A C 1
ATOM 1441 O O . ALA A 1 180 ? -13.857 -3.926 28.175 1.00 91.44 180 ALA A O 1
ATOM 1442 N N . LEU A 1 181 ? -15.457 -4.987 29.344 1.00 88.75 181 LEU A N 1
ATOM 1443 C CA . LEU A 1 181 ? -15.888 -3.802 30.109 1.00 88.75 181 LEU A CA 1
ATOM 1444 C C . LEU A 1 181 ? -14.754 -3.212 30.966 1.00 88.75 181 LEU A C 1
ATOM 1446 O O . LEU A 1 181 ? -14.643 -1.997 31.103 1.00 88.75 181 LEU A O 1
ATOM 1450 N N . THR A 1 182 ? -13.897 -4.078 31.506 1.00 91.88 182 THR A N 1
ATOM 1451 C CA . THR A 1 182 ? -12.682 -3.731 32.255 1.00 91.88 182 THR A CA 1
ATOM 1452 C C . THR A 1 182 ? -11.460 -4.233 31.479 1.00 91.88 182 THR A C 1
ATOM 1454 O O . THR A 1 182 ? -10.969 -5.330 31.753 1.00 91.88 182 THR A O 1
ATOM 1457 N N . PRO A 1 183 ? -11.014 -3.497 30.446 1.00 93.06 183 PRO A N 1
ATOM 1458 C CA . PRO A 1 183 ? -9.966 -3.962 29.548 1.00 93.06 183 PRO A CA 1
ATOM 1459 C C . PRO A 1 183 ? -8.582 -3.890 30.198 1.00 93.06 183 PRO A C 1
ATOM 1461 O O . PRO A 1 183 ? -8.305 -3.001 31.005 1.00 93.06 183 PRO A O 1
ATOM 1464 N N . LEU A 1 184 ? -7.678 -4.775 29.775 1.00 93.94 184 LEU A N 1
ATOM 1465 C CA . LEU A 1 184 ? -6.256 -4.622 30.070 1.00 93.94 184 LEU A CA 1
ATOM 1466 C C . LEU A 1 184 ? -5.696 -3.347 29.427 1.00 93.94 184 LEU A C 1
ATOM 1468 O O . LEU A 1 184 ? -6.132 -2.905 28.356 1.00 93.94 184 LEU A O 1
ATOM 1472 N N . THR A 1 185 ? -4.663 -2.785 30.053 1.00 95.81 185 THR A N 1
ATOM 1473 C CA . THR A 1 185 ? -3.845 -1.754 29.413 1.00 95.81 185 THR A CA 1
ATOM 1474 C C . THR A 1 185 ? -3.180 -2.330 28.162 1.00 95.81 185 THR A C 1
ATOM 1476 O O . THR A 1 185 ? -2.930 -3.532 28.060 1.00 95.81 185 THR A O 1
ATOM 1479 N N . LYS A 1 186 ? -2.858 -1.471 27.187 1.00 95.50 186 LYS A N 1
ATOM 1480 C CA . LYS A 1 186 ? -2.187 -1.927 25.958 1.00 95.50 186 LYS A CA 1
ATOM 1481 C C . LYS A 1 186 ? -0.858 -2.624 26.261 1.00 95.50 186 LYS A C 1
ATOM 1483 O O . LYS A 1 186 ? -0.523 -3.576 25.574 1.00 95.50 186 LYS A O 1
ATOM 1488 N N . THR A 1 187 ? -0.125 -2.171 27.279 1.00 96.56 187 THR A N 1
ATOM 1489 C CA . THR A 1 187 ? 1.140 -2.783 27.709 1.00 96.56 187 THR A CA 1
ATOM 1490 C C . THR A 1 187 ? 0.926 -4.198 28.239 1.00 96.56 187 THR A C 1
ATOM 1492 O O . THR A 1 187 ? 1.535 -5.122 27.714 1.00 96.56 187 THR A O 1
ATOM 1495 N N . ALA A 1 188 ? -0.022 -4.394 29.160 1.00 96.69 188 ALA A N 1
ATOM 1496 C CA . ALA A 1 188 ? -0.350 -5.720 29.688 1.00 96.69 188 ALA A CA 1
ATOM 1497 C C . ALA A 1 188 ? -0.909 -6.658 28.600 1.00 96.69 188 ALA A C 1
ATOM 1499 O O . ALA A 1 188 ? -0.611 -7.852 28.566 1.00 96.69 188 ALA A O 1
ATOM 1500 N N . LEU A 1 189 ? -1.693 -6.127 27.655 1.00 97.12 189 LEU A N 1
ATOM 1501 C CA . LEU A 1 189 ? -2.154 -6.902 26.502 1.00 97.12 189 LEU A CA 1
ATOM 1502 C C . LEU A 1 189 ? -0.987 -7.345 25.605 1.00 97.12 189 LEU A C 1
ATOM 1504 O O . LEU A 1 189 ? -0.969 -8.475 25.131 1.00 97.12 189 LEU A O 1
ATOM 1508 N N . ILE A 1 190 ? -0.013 -6.467 25.362 1.00 97.44 190 ILE A N 1
ATOM 1509 C CA . ILE A 1 190 ? 1.183 -6.813 24.586 1.00 97.44 190 ILE A CA 1
ATOM 1510 C C . ILE A 1 190 ? 1.969 -7.915 25.300 1.00 97.44 190 ILE A C 1
ATOM 1512 O O . ILE A 1 190 ? 2.286 -8.917 24.667 1.00 97.44 190 ILE A O 1
ATOM 1516 N N . GLU A 1 191 ? 2.213 -7.773 26.603 1.00 96.94 191 GLU A N 1
ATOM 1517 C CA . GLU A 1 191 ? 2.936 -8.765 27.409 1.00 96.94 191 GLU A CA 1
ATOM 1518 C C . GLU A 1 191 ? 2.247 -10.135 27.388 1.00 96.94 191 GLU A C 1
ATOM 1520 O O . GLU A 1 191 ? 2.893 -11.155 27.149 1.00 96.94 191 GLU A O 1
ATOM 1525 N N . THR A 1 192 ? 0.921 -10.170 27.558 1.00 96.69 192 THR A N 1
ATOM 1526 C CA . THR A 1 192 ? 0.148 -11.425 27.501 1.00 96.69 192 THR A CA 1
ATOM 1527 C C . THR A 1 192 ? 0.204 -12.082 26.121 1.00 96.69 192 THR A C 1
ATOM 1529 O O . THR A 1 192 ? 0.371 -13.298 26.036 1.00 96.69 192 THR A O 1
ATOM 1532 N N . ILE A 1 193 ? 0.135 -11.299 25.038 1.00 97.19 193 ILE A N 1
ATOM 1533 C CA . ILE A 1 193 ? 0.298 -11.809 23.669 1.00 97.19 193 ILE A CA 1
ATOM 1534 C C . ILE A 1 193 ? 1.711 -12.366 23.458 1.00 97.19 193 ILE A C 1
ATOM 1536 O O . ILE A 1 193 ? 1.853 -13.456 22.906 1.00 97.19 193 ILE A O 1
ATOM 1540 N N . GLN A 1 194 ? 2.754 -11.653 23.891 1.00 96.94 194 GLN A N 1
ATOM 1541 C CA . GLN A 1 194 ? 4.141 -12.111 23.760 1.00 96.94 194 GLN A CA 1
ATOM 1542 C C . GLN A 1 194 ? 4.367 -13.421 24.522 1.00 96.94 194 GLN A C 1
ATOM 1544 O O . GLN A 1 194 ? 4.842 -14.392 23.933 1.00 96.94 194 GLN A O 1
ATOM 1549 N N . GLY A 1 195 ? 3.928 -13.496 25.782 1.00 95.94 195 GLY A N 1
ATOM 1550 C CA . GLY A 1 195 ? 4.015 -14.718 26.585 1.00 95.94 195 GLY A CA 1
ATOM 1551 C C . GLY A 1 195 ? 3.257 -15.893 25.959 1.00 95.94 195 GLY A C 1
ATOM 1552 O O . GLY A 1 195 ? 3.749 -17.020 25.942 1.00 95.94 195 GLY A O 1
ATOM 1553 N N . ALA A 1 196 ? 2.094 -15.641 25.356 1.00 95.50 196 ALA A N 1
ATOM 1554 C CA . ALA A 1 196 ? 1.344 -16.668 24.638 1.00 95.50 196 ALA A CA 1
ATOM 1555 C C . ALA A 1 196 ? 2.080 -17.179 23.386 1.00 95.50 196 ALA A C 1
ATOM 1557 O O . ALA A 1 196 ? 2.097 -18.385 23.140 1.00 95.50 196 ALA A O 1
ATOM 1558 N N . ILE A 1 197 ? 2.731 -16.295 22.621 1.00 95.75 197 ILE A N 1
ATOM 1559 C CA . ILE A 1 197 ? 3.560 -16.683 21.467 1.00 95.75 197 ILE A CA 1
ATOM 1560 C C . ILE A 1 197 ? 4.791 -17.476 21.925 1.00 95.75 197 ILE A C 1
ATOM 1562 O O . ILE A 1 197 ? 5.153 -18.464 21.286 1.00 95.75 197 ILE A O 1
ATOM 1566 N N . GLN A 1 198 ? 5.414 -17.088 23.038 1.00 95.44 198 GLN A N 1
ATOM 1567 C CA . GLN A 1 198 ? 6.556 -17.800 23.617 1.00 95.44 198 GLN A CA 1
ATOM 1568 C C . GLN A 1 198 ? 6.172 -19.207 24.083 1.00 95.44 198 GLN A C 1
ATOM 1570 O O . GLN A 1 198 ? 6.847 -20.166 23.719 1.00 95.44 198 GLN A O 1
ATOM 1575 N N . ASN A 1 199 ? 5.049 -19.355 24.790 1.00 94.75 199 ASN A N 1
ATOM 1576 C CA . ASN A 1 199 ? 4.520 -20.662 25.188 1.00 94.75 199 ASN A CA 1
ATOM 1577 C C . ASN A 1 199 ? 4.200 -21.539 23.973 1.00 94.75 199 ASN A C 1
ATOM 1579 O O . ASN A 1 199 ? 4.540 -22.721 23.943 1.00 94.75 199 ASN A O 1
ATOM 1583 N N . LEU A 1 200 ? 3.599 -20.949 22.939 1.00 93.25 200 LEU A N 1
ATOM 1584 C CA . LEU A 1 200 ? 3.319 -21.643 21.689 1.00 93.25 200 LEU A CA 1
ATOM 1585 C C . LEU A 1 200 ? 4.620 -22.128 21.023 1.00 93.25 200 LEU A C 1
ATOM 1587 O O . LEU A 1 200 ? 4.720 -23.286 20.622 1.00 93.25 200 LEU A O 1
ATOM 1591 N N . ASN A 1 201 ? 5.645 -21.277 20.959 1.00 94.69 201 ASN A N 1
ATOM 1592 C CA . ASN A 1 201 ? 6.956 -21.628 20.414 1.00 94.69 201 ASN A CA 1
ATOM 1593 C C . ASN A 1 201 ? 7.709 -22.666 21.261 1.00 94.69 201 ASN A C 1
ATOM 1595 O O . ASN A 1 201 ? 8.436 -23.475 20.689 1.00 94.69 201 ASN A O 1
ATOM 1599 N N . ALA A 1 202 ? 7.523 -22.687 22.584 1.00 93.69 202 ALA A N 1
ATOM 1600 C CA . ALA A 1 202 ? 8.159 -23.658 23.476 1.00 93.69 202 ALA A CA 1
ATOM 1601 C C . ALA A 1 202 ? 7.727 -25.103 23.177 1.00 93.69 202 ALA A C 1
ATOM 1603 O O . ALA A 1 202 ? 8.509 -26.033 23.350 1.00 93.69 202 ALA A O 1
ATOM 1604 N N . THR A 1 203 ? 6.508 -25.294 22.664 1.00 92.25 203 THR A N 1
ATOM 1605 C CA . THR A 1 203 ? 6.011 -26.611 22.227 1.00 92.25 203 THR A CA 1
ATOM 1606 C C . THR A 1 203 ? 6.495 -27.023 20.832 1.00 92.25 203 THR A C 1
ATOM 1608 O O . THR A 1 203 ? 6.210 -28.135 20.384 1.00 92.25 203 THR A O 1
ATOM 1611 N N . ARG A 1 204 ? 7.225 -26.150 20.121 1.00 92.06 204 ARG A N 1
ATOM 1612 C CA . ARG A 1 204 ? 7.640 -26.363 18.730 1.00 92.06 204 ARG A CA 1
ATOM 1613 C C . ARG A 1 204 ? 9.134 -26.628 18.582 1.00 92.06 204 ARG A C 1
ATOM 1615 O O . ARG A 1 204 ? 9.945 -26.000 19.265 1.00 92.06 204 ARG A O 1
ATOM 1622 N N . PRO A 1 205 ? 9.527 -27.451 17.591 1.00 91.94 205 PRO A N 1
ATOM 1623 C CA . PRO A 1 205 ? 10.918 -27.527 17.166 1.00 91.94 205 PRO A CA 1
ATOM 1624 C C . PRO A 1 205 ? 11.416 -26.163 16.671 1.00 91.94 205 PRO A C 1
ATOM 1626 O O . PRO A 1 205 ? 10.667 -25.433 16.021 1.00 91.94 205 PRO A O 1
ATOM 1629 N N . ALA A 1 206 ? 12.696 -25.856 16.901 1.00 90.00 206 ALA A N 1
ATOM 1630 C CA . ALA A 1 206 ? 13.300 -24.547 16.613 1.00 90.00 206 ALA A CA 1
ATOM 1631 C C . ALA A 1 206 ? 13.062 -24.030 15.178 1.00 90.00 206 ALA A C 1
ATOM 1633 O O . ALA A 1 206 ? 12.873 -22.836 14.971 1.00 90.00 206 ALA A O 1
ATOM 1634 N N . ILE A 1 207 ? 13.015 -24.926 14.188 1.00 91.44 207 ILE A N 1
ATOM 1635 C CA . ILE A 1 207 ? 12.817 -24.588 12.765 1.00 91.44 207 ILE A CA 1
ATOM 1636 C C . ILE A 1 207 ? 11.398 -24.056 12.485 1.00 91.44 207 ILE A C 1
ATOM 1638 O O . ILE A 1 207 ? 11.201 -23.275 11.557 1.00 91.44 207 ILE A O 1
ATOM 1642 N N . TRP A 1 208 ? 10.413 -24.455 13.293 1.00 90.12 208 TRP A N 1
ATOM 1643 C CA . TRP A 1 208 ? 8.996 -24.110 13.126 1.00 90.12 208 TRP A CA 1
ATOM 1644 C C . TRP A 1 208 ? 8.526 -23.015 14.089 1.00 90.12 208 TRP A C 1
ATOM 1646 O O . TRP A 1 208 ? 7.332 -22.724 14.161 1.00 90.12 208 TRP A O 1
ATOM 1656 N N . GLN A 1 209 ? 9.440 -22.418 14.856 1.00 92.81 209 GLN A N 1
ATOM 1657 C CA . GLN A 1 209 ? 9.099 -21.331 15.765 1.00 92.81 209 GLN A CA 1
ATOM 1658 C C . GLN A 1 209 ? 8.780 -20.056 14.987 1.00 92.81 209 GLN A C 1
ATOM 1660 O O . GLN A 1 209 ? 9.465 -19.679 14.033 1.00 92.81 209 GLN A O 1
ATOM 1665 N N . TYR A 1 210 ? 7.735 -19.357 15.419 1.00 92.88 210 TYR A N 1
ATOM 1666 C CA . TYR A 1 210 ? 7.404 -18.063 14.850 1.00 92.88 210 TYR A CA 1
ATOM 1667 C C . TYR A 1 210 ? 8.332 -16.989 15.390 1.00 92.88 210 TYR A C 1
ATOM 1669 O O . TYR A 1 210 ? 8.602 -16.919 16.589 1.00 92.88 210 TYR A O 1
ATOM 1677 N N . ARG A 1 211 ? 8.752 -16.081 14.507 1.00 91.25 211 ARG A N 1
ATOM 1678 C CA . ARG A 1 211 ? 9.402 -14.848 14.935 1.00 91.25 211 ARG A CA 1
ATOM 1679 C C . ARG A 1 211 ? 8.404 -14.005 15.721 1.00 91.25 211 ARG A C 1
ATOM 1681 O O . ARG A 1 211 ? 7.374 -13.603 15.181 1.00 91.25 211 ARG A O 1
ATOM 1688 N N . GLU A 1 212 ? 8.744 -13.707 16.966 1.00 91.88 212 GLU A N 1
ATOM 1689 C CA . GLU A 1 212 ? 7.920 -12.869 17.827 1.00 91.88 212 GLU A CA 1
ATOM 1690 C C . GLU A 1 212 ? 7.812 -11.438 17.253 1.00 91.88 212 GLU A C 1
ATOM 1692 O O . GLU A 1 212 ? 8.837 -10.830 16.909 1.00 91.88 212 GLU A O 1
ATOM 1697 N N . PRO A 1 213 ? 6.595 -10.880 17.105 1.00 94.31 213 PRO A N 1
ATOM 1698 C CA . PRO A 1 213 ? 6.424 -9.488 16.710 1.00 94.31 213 PRO A CA 1
ATOM 1699 C C . PRO A 1 213 ? 6.980 -8.549 17.785 1.00 94.31 213 PRO A C 1
ATOM 1701 O O . PRO A 1 213 ? 6.779 -8.767 18.975 1.00 94.31 213 PRO A O 1
ATOM 1704 N N . SER A 1 214 ? 7.633 -7.457 17.379 1.00 95.94 214 SER A N 1
ATOM 1705 C CA . SER A 1 214 ? 8.124 -6.466 18.343 1.00 95.94 214 SER A CA 1
ATOM 1706 C C . SER A 1 214 ? 6.975 -5.803 19.111 1.00 95.94 214 SER A C 1
ATOM 1708 O O . SER A 1 214 ? 5.885 -5.617 18.563 1.00 95.94 214 SER A O 1
ATOM 1710 N N . ILE A 1 215 ? 7.258 -5.316 20.324 1.00 96.44 215 ILE A N 1
ATOM 1711 C CA . ILE A 1 215 ? 6.338 -4.487 21.129 1.00 96.44 215 ILE A CA 1
ATOM 1712 C C . ILE A 1 215 ? 5.729 -3.361 20.283 1.00 96.44 215 ILE A C 1
ATOM 1714 O O . ILE A 1 215 ? 4.521 -3.145 20.282 1.00 96.44 215 ILE A O 1
ATOM 1718 N N . THR A 1 216 ? 6.555 -2.676 19.487 1.00 96.19 216 THR A N 1
ATOM 1719 C CA . THR A 1 216 ? 6.107 -1.606 18.584 1.00 96.19 216 THR A CA 1
ATOM 1720 C C . THR A 1 216 ? 5.153 -2.099 17.498 1.00 96.19 216 THR A C 1
ATOM 1722 O O . THR A 1 216 ? 4.214 -1.390 17.145 1.00 96.19 216 THR A O 1
ATOM 1725 N N . THR A 1 217 ? 5.357 -3.310 16.974 1.00 95.31 217 THR A N 1
ATOM 1726 C CA . THR A 1 217 ? 4.464 -3.919 15.982 1.00 95.31 217 THR A CA 1
ATOM 1727 C C . THR A 1 217 ? 3.122 -4.267 16.616 1.00 95.31 217 THR A C 1
ATOM 1729 O O . THR A 1 217 ? 2.089 -3.901 16.064 1.00 95.31 217 THR A O 1
ATOM 1732 N N . LEU A 1 218 ? 3.126 -4.902 17.793 1.00 96.38 218 LEU A N 1
ATOM 1733 C CA . LEU A 1 218 ? 1.904 -5.235 18.529 1.00 96.38 218 LEU A CA 1
ATOM 1734 C C . LEU A 1 218 ? 1.131 -3.976 18.940 1.00 96.38 218 LEU A C 1
ATOM 1736 O O . LEU A 1 218 ? -0.078 -3.908 18.745 1.00 96.38 218 LEU A O 1
ATOM 1740 N N . TYR A 1 219 ? 1.824 -2.935 19.401 1.00 96.62 219 TYR A N 1
ATOM 1741 C CA . TYR A 1 219 ? 1.205 -1.648 19.709 1.00 96.62 219 TYR A CA 1
ATOM 1742 C C . TYR A 1 219 ? 0.503 -1.038 18.492 1.00 96.62 219 TYR A C 1
ATOM 1744 O O . TYR A 1 219 ? -0.640 -0.593 18.593 1.00 96.62 219 TYR A O 1
ATOM 1752 N N . ARG A 1 220 ? 1.157 -1.046 17.322 1.00 94.94 220 ARG A N 1
ATOM 1753 C CA . ARG A 1 220 ? 0.545 -0.557 16.079 1.00 94.94 220 ARG A CA 1
ATOM 1754 C C . ARG A 1 220 ? -0.667 -1.393 15.678 1.00 94.94 220 ARG A C 1
ATOM 1756 O O . ARG A 1 220 ? -1.681 -0.808 15.330 1.00 94.94 220 ARG A O 1
ATOM 1763 N N . ILE A 1 221 ? -0.599 -2.721 15.809 1.00 94.88 221 ILE A N 1
ATOM 1764 C CA . ILE A 1 221 ? -1.748 -3.613 15.578 1.00 94.88 221 ILE A CA 1
ATOM 1765 C C . ILE A 1 221 ? -2.931 -3.222 16.470 1.00 94.88 221 ILE A C 1
ATOM 1767 O O . ILE A 1 221 ? -4.049 -3.112 15.979 1.00 94.88 221 ILE A O 1
ATOM 1771 N N . ILE A 1 222 ? -2.692 -2.973 17.760 1.00 94.81 222 ILE A N 1
ATOM 1772 C CA . ILE A 1 222 ? -3.743 -2.580 18.709 1.00 94.81 222 ILE A CA 1
ATOM 1773 C C . ILE A 1 222 ? -4.320 -1.200 18.355 1.00 94.81 222 ILE A C 1
ATOM 1775 O O . ILE A 1 222 ? -5.521 -0.982 18.482 1.00 94.81 222 ILE A O 1
ATOM 1779 N N . CYS A 1 223 ? -3.490 -0.262 17.895 1.00 91.88 223 CYS A N 1
ATOM 1780 C CA . CYS A 1 223 ? -3.943 1.059 17.446 1.00 91.88 223 CYS A CA 1
ATOM 1781 C C . CYS A 1 223 ? -4.706 1.033 16.110 1.00 91.88 223 CYS A C 1
ATOM 1783 O O . CYS A 1 223 ? -5.474 1.951 15.850 1.00 91.88 223 CYS A O 1
ATOM 1785 N N . GLU A 1 224 ? -4.506 0.008 15.281 1.00 91.25 224 GLU A N 1
ATOM 1786 C CA . GLU A 1 224 ? -5.230 -0.209 14.019 1.00 91.25 224 GLU A CA 1
ATOM 1787 C C . GLU A 1 224 ? -6.573 -0.944 14.195 1.00 91.25 224 GLU A C 1
ATOM 1789 O O . GLU A 1 224 ? -7.290 -1.151 13.209 1.00 91.25 224 GLU A O 1
ATOM 1794 N N . LEU A 1 225 ? -6.908 -1.382 15.417 1.00 90.19 225 LEU A N 1
ATOM 1795 C CA . LEU A 1 225 ? -8.216 -1.969 15.717 1.00 90.19 225 LEU A CA 1
ATOM 1796 C C . LEU A 1 225 ? -9.326 -0.942 15.478 1.00 90.19 225 LEU A C 1
ATOM 1798 O O . LEU A 1 225 ? -9.133 0.256 15.682 1.00 90.19 225 LEU A O 1
ATOM 1802 N N . ASP A 1 226 ? -10.505 -1.419 15.074 1.00 86.69 226 ASP A N 1
ATOM 1803 C CA . ASP A 1 226 ? -11.641 -0.530 14.851 1.00 86.69 226 ASP A CA 1
ATOM 1804 C C . ASP A 1 226 ? -12.028 0.181 16.156 1.00 86.69 226 ASP A C 1
ATOM 1806 O O . ASP A 1 226 ? -12.319 -0.448 17.181 1.00 86.69 226 ASP A O 1
ATOM 1810 N N . ALA A 1 227 ? -12.003 1.514 16.118 1.00 86.69 227 ALA A N 1
ATOM 1811 C CA . ALA A 1 227 ? -12.296 2.351 17.271 1.00 86.69 227 ALA A CA 1
ATOM 1812 C C . ALA A 1 227 ? -13.766 2.216 17.689 1.00 86.69 227 ALA A C 1
ATOM 1814 O O . ALA A 1 227 ? -14.053 2.182 18.890 1.00 86.69 227 ALA A O 1
ATOM 1815 N N . TYR A 1 228 ? -14.676 2.067 16.715 1.00 86.06 228 TYR A N 1
ATOM 1816 C CA . TYR A 1 228 ? -16.092 1.847 16.991 1.00 86.06 228 TYR A CA 1
ATOM 1817 C C . TYR A 1 228 ? -16.305 0.514 17.706 1.00 86.06 228 TYR A C 1
ATOM 1819 O O . TYR A 1 228 ? -16.893 0.495 18.789 1.00 86.06 228 TYR A O 1
ATOM 1827 N N . GLU A 1 229 ? -15.805 -0.589 17.141 1.00 87.94 229 GLU A N 1
ATOM 1828 C CA . GLU A 1 229 ? -15.923 -1.916 17.745 1.00 87.94 229 GLU A CA 1
ATOM 1829 C C . GLU A 1 229 ? -15.299 -1.944 19.143 1.00 87.94 229 GLU A C 1
ATOM 1831 O O . GLU A 1 229 ? -15.955 -2.351 20.105 1.00 87.94 229 GLU A O 1
ATOM 1836 N N . THR A 1 230 ? -14.083 -1.411 19.285 1.00 90.88 230 THR A N 1
ATOM 1837 C CA . THR A 1 230 ? -13.377 -1.343 20.571 1.00 90.88 230 THR A CA 1
ATOM 1838 C C . THR A 1 230 ? -14.206 -0.605 21.617 1.00 90.88 230 THR A C 1
ATOM 1840 O O . THR A 1 230 ? -14.463 -1.138 22.700 1.00 90.88 230 THR A O 1
ATOM 1843 N N . ARG A 1 231 ? -14.715 0.589 21.292 1.00 89.12 231 ARG A N 1
ATOM 1844 C CA . ARG A 1 231 ? -15.544 1.359 22.223 1.00 89.12 231 ARG A CA 1
ATOM 1845 C C . ARG A 1 231 ? -16.899 0.706 22.476 1.00 89.12 231 ARG A C 1
ATOM 1847 O O . ARG A 1 231 ? -17.387 0.760 23.602 1.00 89.12 231 ARG A O 1
ATOM 1854 N N . SER A 1 232 ? -17.504 0.069 21.478 1.00 90.12 232 SER A N 1
ATOM 1855 C CA . SER A 1 232 ? -18.777 -0.631 21.653 1.00 90.12 232 SER A CA 1
ATOM 1856 C C . SER A 1 232 ? -18.638 -1.804 22.618 1.00 90.12 232 SER A C 1
ATOM 1858 O O . SER A 1 232 ? -19.560 -2.055 23.392 1.00 90.12 232 SER A O 1
ATOM 1860 N N . LYS A 1 233 ? -17.506 -2.516 22.587 1.00 91.56 233 LYS A N 1
ATOM 1861 C CA . LYS A 1 233 ? -17.220 -3.633 23.496 1.00 91.56 233 LYS A CA 1
ATOM 1862 C C . LYS A 1 233 ? -16.858 -3.166 24.909 1.00 91.56 233 LYS A C 1
ATOM 1864 O O . LYS A 1 233 ? -17.287 -3.794 25.868 1.00 91.56 233 LYS A O 1
ATOM 1869 N N . GLN A 1 234 ? -16.132 -2.055 25.037 1.00 92.75 234 GLN A N 1
ATOM 1870 C CA . GLN A 1 234 ? -15.664 -1.543 26.334 1.00 92.75 234 GLN A CA 1
ATOM 1871 C C . GLN A 1 234 ? -16.691 -0.664 27.066 1.00 92.75 234 GLN A C 1
ATOM 1873 O O . GLN A 1 234 ? -16.810 -0.725 28.283 1.00 92.75 234 GLN A O 1
ATOM 1878 N N . HIS A 1 235 ? -17.452 0.159 26.341 1.00 90.19 235 HIS A N 1
ATOM 1879 C CA . HIS A 1 235 ? -18.351 1.169 26.921 1.00 90.19 235 HIS A CA 1
ATOM 1880 C C . HIS A 1 235 ? -19.802 1.057 26.430 1.00 90.19 235 HIS A C 1
ATOM 1882 O O . HIS A 1 235 ? -20.636 1.917 26.725 1.00 90.19 235 HIS A O 1
ATOM 1888 N N . GLY A 1 236 ? -20.115 0.015 25.661 1.00 89.19 236 GLY A N 1
ATOM 1889 C CA . GLY A 1 236 ? -21.446 -0.233 25.129 1.00 89.19 236 GLY A CA 1
ATOM 1890 C C . GLY A 1 236 ? -21.773 0.557 23.859 1.00 89.19 236 GLY A C 1
ATOM 1891 O O . GLY A 1 236 ? -21.210 1.613 23.548 1.00 89.19 236 GLY A O 1
ATOM 1892 N N . ARG A 1 237 ? -22.769 0.047 23.127 1.00 86.38 237 ARG A N 1
ATOM 1893 C CA . ARG A 1 237 ? -23.175 0.555 21.807 1.00 86.38 237 ARG A CA 1
ATOM 1894 C C . ARG A 1 237 ? -23.598 2.025 21.823 1.00 86.38 237 ARG A C 1
ATOM 1896 O O . ARG A 1 237 ? -23.249 2.766 20.912 1.00 86.38 237 ARG A O 1
ATOM 1903 N N . ARG A 1 238 ? -24.325 2.470 22.858 1.00 86.50 238 ARG A N 1
ATOM 1904 C CA . ARG A 1 238 ? -24.771 3.874 22.977 1.00 86.50 238 ARG A CA 1
ATOM 1905 C C . ARG A 1 238 ? -23.590 4.839 23.108 1.00 86.50 238 ARG A C 1
ATOM 1907 O O . ARG A 1 238 ? -23.607 5.897 22.487 1.00 86.50 238 ARG A O 1
ATOM 1914 N N . SER A 1 239 ? -22.572 4.467 23.887 1.00 86.62 239 SER A N 1
ATOM 1915 C CA . SER A 1 239 ? -21.353 5.269 24.046 1.00 86.62 239 SER A CA 1
ATOM 1916 C C . SER A 1 239 ? -20.569 5.340 22.735 1.00 86.62 239 SER A C 1
ATOM 1918 O O . SER A 1 239 ? -20.213 6.431 22.287 1.00 86.62 239 SER A O 1
ATOM 1920 N N . ALA A 1 240 ? -20.400 4.195 22.062 1.00 84.88 240 ALA A N 1
ATOM 1921 C CA . ALA A 1 240 ? -19.756 4.129 20.752 1.00 84.88 240 ALA A CA 1
ATOM 1922 C C . ALA A 1 240 ? -20.468 4.995 19.713 1.00 84.88 240 ALA A C 1
ATOM 1924 O O . ALA A 1 240 ? -19.834 5.829 19.084 1.00 84.88 240 ALA A O 1
ATOM 1925 N N . MET A 1 241 ? -21.790 4.883 19.599 1.00 82.62 241 MET A N 1
ATOM 1926 C CA . MET A 1 241 ? -22.586 5.643 18.633 1.00 82.62 241 MET A CA 1
ATOM 1927 C C . MET A 1 241 ? -22.597 7.153 18.918 1.00 82.62 241 MET A C 1
ATOM 1929 O O . MET A 1 241 ? -22.659 7.956 17.993 1.00 82.62 241 MET A O 1
ATOM 1933 N N . ARG A 1 242 ? -22.493 7.567 20.190 1.00 83.94 242 ARG A N 1
ATOM 1934 C CA . ARG A 1 242 ? -22.396 8.989 20.557 1.00 83.94 242 ARG A CA 1
ATOM 1935 C C . ARG A 1 242 ? -21.080 9.620 20.096 1.00 83.94 242 ARG A C 1
ATOM 1937 O O . ARG A 1 242 ? -21.095 10.791 19.719 1.00 83.94 242 ARG A O 1
ATOM 1944 N N . GLN A 1 243 ? -19.977 8.873 20.160 1.00 79.62 243 GLN A N 1
ATOM 1945 C CA . GLN A 1 243 ? -18.641 9.351 19.788 1.00 79.62 243 GLN A CA 1
ATOM 1946 C C . GLN A 1 243 ? -18.325 9.139 18.305 1.00 79.62 243 GLN A C 1
ATOM 1948 O O . GLN A 1 243 ? -17.728 10.000 17.670 1.00 79.62 243 GLN A O 1
ATOM 1953 N N . HIS A 1 244 ? -18.761 8.018 17.747 1.00 71.88 244 HIS A N 1
ATOM 1954 C CA . HIS A 1 244 ? -18.590 7.636 16.352 1.00 71.88 244 HIS A CA 1
ATOM 1955 C C . HIS A 1 244 ? -19.941 7.773 15.648 1.00 71.88 244 HIS A C 1
ATOM 1957 O O . HIS A 1 244 ? -20.544 6.792 15.221 1.00 71.88 244 HIS A O 1
ATOM 1963 N N . ARG A 1 245 ? -20.459 9.008 15.583 1.00 63.31 245 ARG A N 1
ATOM 1964 C CA . ARG A 1 245 ? -21.783 9.306 14.997 1.00 63.31 245 ARG A CA 1
ATOM 1965 C C . ARG A 1 245 ? -21.895 8.947 13.506 1.00 63.31 245 ARG A C 1
ATOM 1967 O O . ARG A 1 245 ? -22.992 8.975 12.963 1.00 63.31 245 ARG A O 1
ATOM 1974 N N . TRP A 1 246 ? -20.777 8.617 12.865 1.00 62.03 246 TRP A N 1
ATOM 1975 C CA . TRP A 1 246 ? -20.630 8.468 11.426 1.00 62.03 246 TRP A CA 1
ATOM 1976 C C . TRP A 1 246 ? -20.181 7.032 11.116 1.00 62.03 246 TRP A C 1
ATOM 1978 O O . TRP A 1 246 ? -19.006 6.713 11.252 1.00 62.03 246 TRP A O 1
ATOM 1988 N N . GLY A 1 247 ? -21.138 6.179 10.734 1.00 60.94 247 GLY A N 1
ATOM 1989 C CA . GLY A 1 247 ? -20.912 4.891 10.061 1.00 60.94 247 GLY A CA 1
ATOM 1990 C C . GLY A 1 247 ? -20.279 3.742 10.863 1.00 60.94 247 GLY A C 1
ATOM 1991 O O . GLY A 1 247 ? -19.630 3.917 11.889 1.00 60.94 247 GLY A O 1
ATOM 1992 N N . VAL A 1 248 ? -20.486 2.524 10.358 1.00 64.38 248 VAL A N 1
ATOM 1993 C CA . VAL A 1 248 ? -19.693 1.334 10.708 1.00 64.38 248 VAL A CA 1
ATOM 1994 C C . VAL A 1 248 ? -18.420 1.363 9.861 1.00 64.38 248 VAL A C 1
ATOM 1996 O O . VAL A 1 248 ? -18.479 1.772 8.701 1.00 64.38 248 VAL A O 1
ATOM 1999 N N . ALA A 1 249 ? -17.283 0.920 10.405 1.00 67.38 249 ALA A N 1
ATOM 2000 C CA . ALA A 1 249 ? -16.063 0.765 9.621 1.00 67.38 249 ALA A CA 1
ATOM 2001 C C . ALA A 1 249 ? -16.320 -0.153 8.414 1.00 67.38 249 ALA A C 1
ATOM 2003 O O . ALA A 1 249 ? -16.679 -1.322 8.570 1.00 67.38 249 ALA A O 1
ATOM 2004 N N . LEU A 1 250 ? -16.146 0.382 7.207 1.00 76.00 250 LEU A N 1
ATOM 2005 C CA . LEU A 1 250 ? -16.275 -0.402 5.985 1.00 76.00 250 LEU A CA 1
ATOM 2006 C C . LEU A 1 250 ? -15.022 -1.276 5.790 1.00 76.00 250 LEU A C 1
ATOM 2008 O O . LEU A 1 250 ? -13.911 -0.822 6.095 1.00 76.00 250 LEU A O 1
ATOM 2012 N N . PRO A 1 251 ? -15.166 -2.509 5.263 1.00 75.38 251 PRO A N 1
ATOM 2013 C CA . PRO A 1 251 ? -14.027 -3.376 4.967 1.00 75.38 251 PRO A CA 1
ATOM 2014 C C . PRO A 1 251 ? -13.077 -2.714 3.962 1.00 75.38 251 PRO A C 1
ATOM 2016 O O . PRO A 1 251 ? -13.444 -1.767 3.269 1.00 75.38 251 PRO A O 1
ATOM 2019 N N . GLU A 1 252 ? -11.832 -3.172 3.893 1.00 74.06 252 GLU A N 1
ATOM 2020 C CA . GLU A 1 252 ? -10.890 -2.673 2.888 1.00 74.06 252 GLU A CA 1
ATOM 2021 C C . GLU A 1 252 ? -11.325 -3.150 1.487 1.00 74.06 252 GLU A C 1
ATOM 2023 O O . GLU A 1 252 ? -11.722 -4.307 1.365 1.00 74.06 252 GLU A O 1
ATOM 2028 N N . PRO A 1 253 ? -11.302 -2.291 0.451 1.00 84.31 253 PRO A N 1
ATOM 2029 C CA . PRO A 1 253 ? -11.677 -2.687 -0.907 1.00 84.31 253 PRO A CA 1
ATOM 2030 C C . PRO A 1 253 ? -10.728 -3.741 -1.503 1.00 84.31 253 PRO A C 1
ATOM 2032 O O . PRO A 1 253 ? -9.494 -3.645 -1.393 1.00 84.31 253 PRO A O 1
ATOM 2035 N N . ASP A 1 254 ? -11.310 -4.729 -2.183 1.00 79.31 254 ASP A N 1
ATOM 2036 C CA . ASP A 1 254 ? -10.583 -5.845 -2.791 1.00 79.31 254 ASP A CA 1
ATOM 2037 C C . ASP A 1 254 ? -9.933 -5.448 -4.123 1.00 79.31 254 ASP A C 1
ATOM 2039 O O . ASP A 1 254 ? -8.797 -5.859 -4.390 1.00 79.31 254 ASP A O 1
ATOM 2043 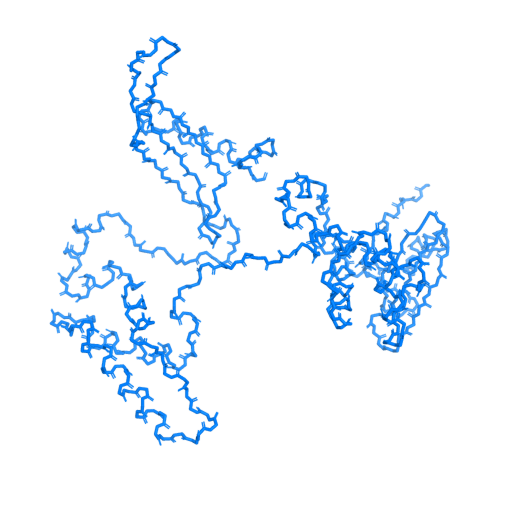N N . TRP A 1 255 ? -10.548 -4.548 -4.889 1.00 80.31 255 TRP A N 1
ATOM 2044 C CA . TRP A 1 255 ? -10.057 -4.073 -6.181 1.00 80.31 255 TRP A CA 1
ATOM 2045 C C . TRP A 1 255 ? -9.791 -2.566 -6.188 1.00 80.31 255 TRP A C 1
ATOM 2047 O O . TRP A 1 255 ? -10.189 -1.821 -5.292 1.0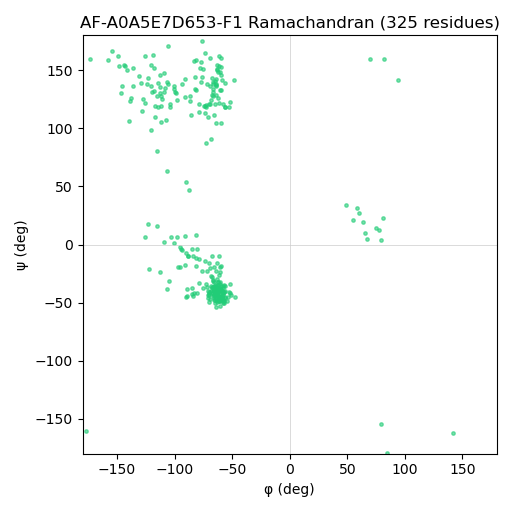0 80.31 255 TRP A O 1
ATOM 2057 N N . LEU A 1 256 ? -9.022 -2.126 -7.186 1.00 82.56 256 LEU A N 1
ATOM 2058 C CA . LEU A 1 256 ? -8.778 -0.704 -7.419 1.00 82.56 256 LEU A CA 1
ATOM 2059 C C . LEU A 1 256 ? -10.096 -0.020 -7.782 1.00 82.56 256 LEU A C 1
ATOM 2061 O O . LEU A 1 256 ? -10.833 -0.545 -8.610 1.00 82.56 256 LEU A O 1
ATOM 2065 N N . LEU A 1 257 ? -10.342 1.159 -7.205 1.00 87.31 257 LEU A N 1
ATOM 2066 C CA . LEU A 1 257 ? -11.526 1.993 -7.468 1.00 87.31 257 LEU A CA 1
ATOM 2067 C C . LEU A 1 257 ? -12.865 1.410 -6.992 1.00 87.31 257 LEU A C 1
ATOM 2069 O O . LEU A 1 257 ? -13.889 2.061 -7.172 1.00 87.31 2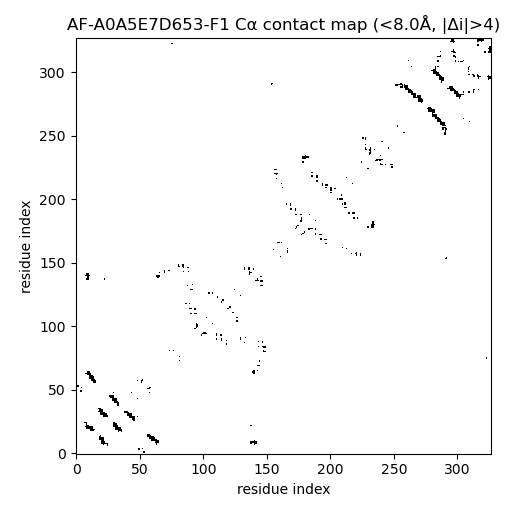57 LEU A O 1
ATOM 2073 N N . ASP A 1 258 ? -12.869 0.270 -6.296 1.00 89.75 258 ASP A N 1
ATOM 2074 C CA . ASP A 1 258 ? -14.072 -0.261 -5.633 1.00 89.75 258 ASP A CA 1
ATOM 2075 C C . ASP A 1 258 ? -14.671 0.733 -4.636 1.00 89.75 258 ASP A C 1
ATOM 2077 O O . ASP A 1 258 ? -15.886 0.795 -4.444 1.00 89.75 258 ASP A O 1
ATOM 2081 N N . ARG A 1 259 ? -13.803 1.499 -3.963 1.00 91.50 259 ARG A N 1
ATOM 2082 C CA . ARG A 1 259 ? -14.221 2.568 -3.065 1.00 91.50 259 ARG A CA 1
ATOM 2083 C C . ARG A 1 259 ? -13.352 3.801 -3.225 1.00 91.50 259 ARG A C 1
ATOM 2085 O O . ARG A 1 259 ? -12.141 3.776 -2.995 1.00 91.50 259 ARG A O 1
ATOM 2092 N N . VAL A 1 260 ? -14.032 4.898 -3.525 1.00 92.25 260 VAL A N 1
ATOM 2093 C CA . VAL A 1 260 ? -13.497 6.250 -3.469 1.00 92.25 260 VAL A CA 1
ATOM 2094 C C . VAL A 1 260 ? -14.271 6.997 -2.398 1.00 92.25 260 VAL A C 1
ATOM 2096 O O . VAL A 1 260 ? -15.501 7.001 -2.410 1.00 92.25 260 VAL A O 1
ATOM 2099 N N . GLU A 1 261 ? -13.557 7.609 -1.465 1.00 92.94 261 GLU A N 1
ATOM 2100 C CA . GLU A 1 261 ? -14.168 8.476 -0.460 1.00 92.94 261 GLU A CA 1
ATOM 2101 C C . GLU A 1 261 ? -13.842 9.927 -0.795 1.00 92.94 261 GLU A C 1
ATOM 2103 O O . GLU A 1 261 ? -12.729 10.244 -1.226 1.00 92.94 261 GLU A O 1
ATOM 2108 N N . ALA A 1 262 ? -14.834 10.795 -0.618 1.00 92.88 262 ALA A N 1
ATOM 2109 C CA . ALA A 1 262 ? -14.677 12.226 -0.782 1.00 92.88 262 ALA A CA 1
ATOM 2110 C C . ALA A 1 262 ? -14.715 12.906 0.582 1.00 92.88 262 ALA A C 1
ATOM 2112 O O . ALA A 1 262 ? -15.593 12.614 1.394 1.00 92.88 262 ALA A O 1
ATOM 2113 N N . ASP A 1 263 ? -13.790 13.829 0.811 1.00 93.38 263 ASP A N 1
ATOM 2114 C CA . ASP A 1 263 ? -13.775 14.655 2.014 1.00 93.38 263 ASP A CA 1
ATOM 2115 C C . ASP A 1 263 ? -13.489 16.113 1.656 1.00 93.38 263 ASP A C 1
ATOM 2117 O O . ASP A 1 263 ? -12.859 16.400 0.633 1.00 93.38 263 ASP A O 1
ATOM 2121 N N . THR A 1 264 ? -13.989 17.043 2.472 1.00 91.06 264 THR A N 1
ATOM 2122 C CA . THR A 1 264 ? -13.762 18.480 2.278 1.00 91.06 264 THR A CA 1
ATOM 2123 C C . THR A 1 264 ? -13.223 19.121 3.543 1.00 91.06 264 THR A C 1
ATOM 2125 O O . THR A 1 264 ? -13.865 19.082 4.588 1.00 91.06 264 THR A O 1
ATOM 2128 N N . GLN A 1 265 ? -12.079 19.795 3.422 1.00 93.69 265 GLN A N 1
ATOM 2129 C CA . GLN A 1 265 ? -11.388 20.431 4.538 1.00 93.69 265 GLN A CA 1
ATOM 2130 C C . GLN A 1 265 ? -11.155 21.921 4.273 1.00 93.69 265 GLN A C 1
ATOM 2132 O O . GLN A 1 265 ? -10.733 22.317 3.187 1.00 93.69 265 GLN A O 1
ATOM 2137 N N . LEU A 1 266 ? -11.368 22.757 5.293 1.00 91.94 266 LEU A N 1
ATOM 2138 C CA . LEU A 1 266 ? -10.967 24.165 5.258 1.00 91.94 266 LEU A CA 1
ATOM 2139 C C . LEU A 1 266 ? -9.441 24.272 5.381 1.00 91.94 266 LEU A C 1
ATOM 2141 O O . LEU A 1 266 ? -8.868 23.895 6.407 1.00 91.94 266 LEU A O 1
ATOM 2145 N N . LEU A 1 267 ? -8.774 24.825 4.369 1.00 89.56 267 LEU A N 1
ATOM 2146 C CA . LEU A 1 267 ? -7.317 24.922 4.359 1.00 89.56 267 LEU A CA 1
ATOM 2147 C C . LEU A 1 267 ? -6.807 25.886 5.438 1.00 89.56 267 LEU A C 1
ATOM 2149 O O . LEU A 1 267 ? -7.416 26.914 5.749 1.00 89.56 267 LEU A O 1
ATOM 2153 N N . HIS A 1 268 ? -5.669 25.550 6.042 1.00 93.44 268 HIS A N 1
ATOM 2154 C CA . HIS A 1 268 ? -5.005 26.354 7.077 1.00 93.44 268 HIS A CA 1
ATOM 2155 C C . HIS A 1 268 ? -4.048 27.388 6.465 1.00 93.44 268 HIS A C 1
ATOM 2157 O O . HIS A 1 268 ? -2.903 27.515 6.884 1.00 93.44 268 HIS A O 1
ATOM 2163 N N . LEU A 1 269 ? -4.517 28.111 5.449 1.00 90.06 269 LEU A N 1
ATOM 2164 C CA . LEU A 1 269 ? -3.789 29.187 4.780 1.00 90.06 269 LEU A CA 1
ATOM 2165 C C . LEU A 1 269 ? -4.757 30.299 4.375 1.00 90.06 269 LEU A C 1
ATOM 2167 O O . LEU A 1 269 ? -5.943 30.035 4.169 1.00 90.06 269 LEU A O 1
ATOM 2171 N N . PHE A 1 270 ? -4.248 31.523 4.248 1.00 90.38 270 PHE A N 1
ATOM 2172 C CA . PHE A 1 270 ? -4.981 32.649 3.675 1.00 90.38 270 PHE A CA 1
ATOM 2173 C C . PHE A 1 270 ? -4.551 32.857 2.229 1.00 90.38 270 PHE A C 1
ATOM 2175 O O . PHE A 1 270 ? -3.360 32.882 1.929 1.00 90.38 270 PHE A O 1
ATOM 2182 N N . VAL A 1 271 ? -5.526 33.028 1.346 1.00 83.12 271 VAL A N 1
ATOM 2183 C CA . VAL A 1 271 ? -5.290 33.441 -0.035 1.00 83.12 271 VAL A CA 1
ATOM 2184 C C . VAL A 1 271 ? -5.406 34.958 -0.108 1.00 83.12 271 VAL A C 1
ATOM 2186 O O . VAL A 1 271 ? -6.302 35.549 0.504 1.00 83.12 271 VAL A O 1
ATOM 2189 N N . VAL A 1 272 ? -4.497 35.576 -0.854 1.00 89.44 272 VAL A N 1
ATOM 2190 C CA . VAL A 1 272 ? -4.447 37.020 -1.093 1.00 89.44 272 VAL A CA 1
ATOM 2191 C C . VAL A 1 272 ? -4.621 37.313 -2.580 1.00 89.44 272 VAL A C 1
ATOM 2193 O O . VAL A 1 272 ? -4.281 36.476 -3.415 1.00 89.44 272 VAL A O 1
ATOM 2196 N N . ASP A 1 273 ? -5.168 38.482 -2.906 1.00 85.06 273 ASP A N 1
ATOM 2197 C CA . ASP A 1 273 ? -5.205 38.978 -4.282 1.00 85.06 273 ASP A CA 1
ATOM 2198 C C . ASP A 1 273 ? -3.828 39.508 -4.732 1.00 85.06 273 ASP A C 1
ATOM 2200 O O . ASP A 1 273 ? -2.880 39.602 -3.947 1.00 85.06 273 ASP A O 1
ATOM 2204 N N . GLU A 1 274 ? -3.713 39.895 -6.004 1.00 91.00 274 GLU A N 1
ATOM 2205 C CA . GLU A 1 274 ? -2.481 40.462 -6.584 1.00 91.00 274 GLU A CA 1
ATOM 2206 C C . GLU A 1 274 ? -2.014 41.755 -5.889 1.00 91.00 274 GLU A C 1
ATOM 2208 O O . GLU A 1 274 ? -0.858 42.151 -6.013 1.00 91.00 274 GLU A O 1
ATOM 2213 N N . LYS A 1 275 ? -2.907 42.419 -5.145 1.00 92.50 275 LYS A N 1
ATOM 2214 C CA . LYS A 1 275 ? -2.645 43.655 -4.396 1.00 92.50 275 LYS A CA 1
ATOM 2215 C C . LYS A 1 275 ? -2.357 43.382 -2.914 1.00 92.50 275 LYS A C 1
ATOM 2217 O O . LYS A 1 275 ? -2.244 44.332 -2.139 1.00 92.50 275 LYS A O 1
ATOM 2222 N N . GLY A 1 276 ? -2.247 42.114 -2.509 1.00 87.94 276 GLY A N 1
ATOM 2223 C CA . GLY A 1 276 ? -1.958 41.694 -1.138 1.00 87.94 276 GLY A CA 1
ATOM 2224 C C . GLY A 1 276 ? -3.151 41.763 -0.179 1.00 87.94 276 GLY A C 1
ATOM 2225 O O . GLY A 1 276 ? -2.964 41.657 1.033 1.00 87.94 276 GLY A O 1
ATOM 2226 N N . ARG A 1 277 ? -4.380 41.941 -0.675 1.00 91.81 277 ARG A N 1
ATOM 2227 C CA . ARG A 1 277 ? -5.589 41.952 0.161 1.00 91.81 277 ARG A CA 1
ATOM 2228 C C . ARG A 1 277 ? -6.033 40.525 0.445 1.00 91.81 277 ARG A C 1
ATOM 2230 O O . ARG A 1 277 ? -6.112 39.698 -0.459 1.00 91.81 277 ARG A O 1
ATOM 2237 N N . VAL A 1 278 ? -6.352 40.238 1.704 1.00 92.88 278 VAL A N 1
ATOM 2238 C CA . VAL A 1 278 ? -6.806 38.909 2.137 1.00 92.88 278 VAL A CA 1
ATOM 2239 C C . VAL A 1 278 ? -8.201 38.621 1.582 1.00 92.88 278 VAL A C 1
ATOM 2241 O O . VAL A 1 278 ? -9.150 39.335 1.893 1.00 92.88 278 VAL A O 1
ATOM 2244 N N . ILE A 1 279 ? -8.318 37.547 0.798 1.00 87.12 279 ILE A N 1
ATOM 2245 C CA . ILE A 1 279 ? -9.590 37.040 0.261 1.00 87.12 279 ILE A CA 1
ATOM 2246 C C . ILE A 1 279 ? -10.262 36.129 1.293 1.00 87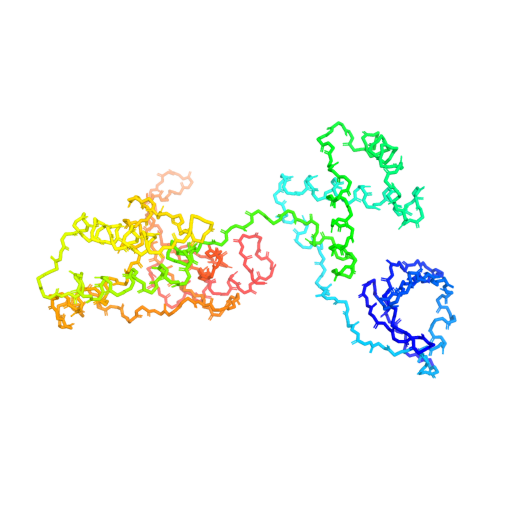.12 279 ILE A C 1
ATOM 2248 O O . ILE A 1 279 ? -11.465 36.211 1.521 1.00 87.12 279 ILE A O 1
ATOM 2252 N N . GLY A 1 280 ? -9.476 35.268 1.947 1.00 84.50 280 GLY A N 1
ATOM 2253 C CA . GLY A 1 280 ? -9.962 34.360 2.984 1.00 84.50 280 GLY A CA 1
ATOM 2254 C C . GLY A 1 280 ? -9.301 32.987 2.938 1.00 84.50 280 GLY A C 1
ATOM 2255 O O . GLY A 1 280 ? -8.239 32.807 2.339 1.00 84.50 280 GLY A O 1
ATOM 2256 N N . ARG A 1 281 ? -9.942 32.012 3.587 1.00 85.25 281 ARG A N 1
ATOM 2257 C CA . ARG A 1 281 ? -9.491 30.616 3.644 1.00 85.25 281 ARG A CA 1
ATOM 2258 C C . ARG A 1 281 ? -10.344 29.762 2.701 1.00 85.25 281 ARG A C 1
ATOM 2260 O O . ARG A 1 281 ? -11.558 29.724 2.892 1.00 85.25 281 ARG A O 1
ATOM 2267 N N . PRO A 1 282 ? -9.751 29.085 1.710 1.00 89.31 282 PRO A N 1
ATOM 2268 C CA . PRO A 1 282 ? -10.498 28.224 0.805 1.00 89.31 282 PRO A CA 1
ATOM 2269 C C . PRO A 1 282 ? -10.721 26.826 1.399 1.00 89.31 282 PRO A C 1
ATOM 2271 O O . PRO A 1 282 ? -9.971 26.357 2.259 1.00 89.31 282 PRO A O 1
ATOM 2274 N N . TYR A 1 283 ? -11.737 26.144 0.890 1.00 87.50 283 TYR A N 1
ATOM 2275 C CA . TYR A 1 283 ? -12.010 24.728 1.090 1.00 87.50 283 TYR A CA 1
ATOM 2276 C C . TYR A 1 283 ? -11.347 23.896 -0.009 1.00 87.50 283 TYR A C 1
ATOM 2278 O O . TYR A 1 283 ? -11.316 24.298 -1.172 1.00 87.50 283 TYR A O 1
ATOM 2286 N N . LEU A 1 284 ? -10.842 22.725 0.366 1.00 93.31 284 LEU A N 1
ATOM 2287 C CA . LEU A 1 284 ? -10.329 21.699 -0.535 1.00 93.31 284 LEU A CA 1
ATOM 2288 C C . LEU A 1 284 ? -11.232 20.472 -0.437 1.00 93.31 284 LEU A C 1
ATOM 2290 O O . LEU A 1 284 ? -11.304 19.859 0.626 1.00 93.31 284 LEU A O 1
ATOM 2294 N N . THR A 1 285 ? -11.867 20.099 -1.543 1.00 90.88 285 THR A N 1
ATOM 2295 C CA . THR A 1 285 ? -12.578 18.826 -1.704 1.00 90.88 285 THR A CA 1
ATOM 2296 C C . THR A 1 285 ? -11.673 17.843 -2.437 1.00 90.88 285 THR A C 1
ATOM 2298 O O . THR A 1 285 ? -11.125 18.189 -3.481 1.00 90.88 285 THR A O 1
ATOM 2301 N N . VAL A 1 286 ? -11.513 16.624 -1.920 1.00 94.12 286 VAL A N 1
ATOM 2302 C CA . VAL A 1 286 ? -10.626 15.587 -2.481 1.00 94.12 286 VAL A CA 1
ATOM 2303 C C . VAL A 1 286 ? -11.381 14.280 -2.643 1.00 94.12 286 VAL A C 1
ATOM 2305 O O . VAL A 1 286 ? -12.113 13.896 -1.742 1.00 94.12 286 VAL A O 1
ATOM 2308 N N . PHE A 1 287 ? -11.147 13.580 -3.753 1.00 94.25 287 PHE A N 1
ATOM 2309 C CA . PHE A 1 287 ? -11.564 12.200 -3.991 1.00 94.25 287 PHE A CA 1
ATOM 2310 C C . PHE A 1 287 ? -10.355 11.272 -3.847 1.00 94.25 287 PHE A C 1
ATOM 2312 O O . PHE A 1 287 ? -9.374 11.393 -4.587 1.00 94.25 287 PHE A O 1
ATOM 2319 N N . LEU A 1 288 ? -10.424 10.349 -2.890 1.00 92.44 288 LEU A N 1
ATOM 2320 C CA . LEU A 1 288 ? -9.336 9.454 -2.509 1.00 92.44 288 LEU A CA 1
ATOM 2321 C C . LEU A 1 288 ? -9.713 7.994 -2.776 1.00 92.44 288 LEU A C 1
ATOM 2323 O O . LEU A 1 288 ? -10.651 7.467 -2.178 1.00 92.44 288 LEU A O 1
ATOM 2327 N N . GLU A 1 289 ? -8.950 7.317 -3.632 1.00 91.31 289 GLU A N 1
ATOM 2328 C CA . GLU A 1 289 ? -9.070 5.873 -3.832 1.00 91.31 289 GLU A CA 1
ATOM 2329 C C . GLU A 1 289 ? -8.496 5.140 -2.614 1.00 91.31 289 GLU A C 1
ATOM 2331 O O . GLU A 1 289 ? -7.328 5.308 -2.251 1.00 91.31 289 GLU A O 1
ATOM 2336 N N . ILE A 1 290 ? -9.330 4.350 -1.937 1.00 88.62 290 ILE A N 1
ATOM 2337 C CA . ILE A 1 290 ? -9.023 3.870 -0.585 1.00 88.62 290 ILE A CA 1
ATOM 2338 C C . ILE A 1 290 ? -7.940 2.796 -0.561 1.00 88.62 290 ILE A C 1
ATOM 2340 O O . ILE A 1 290 ? -7.144 2.771 0.388 1.00 88.62 290 ILE A O 1
ATOM 2344 N N . LYS A 1 291 ? -7.867 1.939 -1.587 1.00 82.56 291 LYS A N 1
ATOM 2345 C CA . LYS A 1 291 ? -6.887 0.850 -1.643 1.00 82.56 291 LYS A CA 1
ATOM 2346 C C . LYS A 1 291 ? -5.463 1.387 -1.761 1.00 82.56 291 LYS A C 1
ATOM 2348 O O . LYS A 1 291 ? -4.555 0.918 -1.075 1.00 82.56 291 LYS A O 1
ATOM 2353 N N . THR A 1 292 ? -5.267 2.373 -2.631 1.00 81.88 292 THR A N 1
ATOM 2354 C CA . THR A 1 292 ? -3.954 2.924 -2.966 1.00 81.88 292 THR A CA 1
ATOM 2355 C C . THR A 1 292 ? -3.604 4.190 -2.199 1.00 81.88 292 THR A C 1
ATOM 2357 O O . THR A 1 292 ? -2.421 4.527 -2.095 1.00 81.88 292 THR A O 1
ATOM 2360 N N . ARG A 1 293 ? -4.618 4.865 -1.643 1.00 84.50 293 ARG A N 1
ATOM 2361 C CA . ARG A 1 293 ? -4.553 6.241 -1.126 1.00 84.50 293 ARG A CA 1
ATOM 2362 C C . ARG A 1 293 ? -4.171 7.254 -2.201 1.00 84.50 293 ARG A C 1
ATOM 2364 O O . ARG A 1 293 ? -3.575 8.284 -1.893 1.00 84.50 293 ARG A O 1
ATOM 2371 N N . HIS A 1 294 ? -4.482 6.951 -3.457 1.00 85.56 294 HIS A N 1
ATOM 2372 C CA . HIS A 1 294 ? -4.246 7.865 -4.559 1.00 85.56 294 HIS A CA 1
ATOM 2373 C C . HIS A 1 294 ? -5.367 8.899 -4.636 1.00 85.56 294 HIS A C 1
ATOM 2375 O O . HIS A 1 294 ? -6.547 8.558 -4.558 1.00 85.56 294 HIS A O 1
ATOM 2381 N N . VAL A 1 295 ? -4.994 10.168 -4.782 1.00 90.56 295 VAL A N 1
ATOM 2382 C CA . VAL A 1 295 ? -5.955 11.241 -5.039 1.00 90.56 295 VAL A CA 1
ATOM 2383 C C . VAL A 1 295 ? -6.325 11.184 -6.512 1.00 90.56 295 VAL A C 1
ATOM 2385 O O . VAL A 1 295 ? -5.475 11.425 -7.363 1.00 90.56 295 VAL A O 1
ATOM 2388 N N . ILE A 1 296 ? -7.579 10.856 -6.810 1.00 91.50 296 ILE A N 1
ATOM 2389 C CA . ILE A 1 296 ? -8.056 10.750 -8.194 1.00 91.50 296 ILE A CA 1
ATOM 2390 C C . ILE A 1 296 ? -8.635 12.066 -8.708 1.00 91.50 296 ILE A C 1
ATOM 2392 O O . ILE A 1 296 ? -8.747 12.259 -9.907 1.00 91.50 296 ILE A O 1
ATOM 2396 N N . GLY A 1 297 ? -8.980 13.000 -7.827 1.00 90.88 297 GLY A N 1
ATOM 2397 C C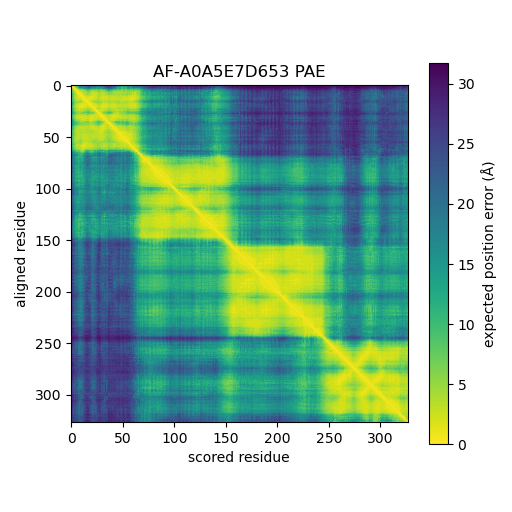A . GLY A 1 297 ? -9.446 14.326 -8.214 1.00 90.88 297 GLY A CA 1
ATOM 2398 C C . GLY A 1 297 ? -9.612 15.226 -7.005 1.00 90.88 297 GLY A C 1
ATOM 2399 O O . GLY A 1 297 ? -9.698 14.758 -5.869 1.00 90.88 297 GLY A O 1
ATOM 2400 N N . TRP A 1 298 ? -9.613 16.529 -7.245 1.00 91.81 298 TRP A N 1
ATOM 2401 C CA . TRP A 1 298 ? -9.726 17.527 -6.194 1.00 91.81 298 TRP A CA 1
ATOM 2402 C C . TRP A 1 298 ? -10.229 18.853 -6.760 1.00 91.81 298 TRP A C 1
ATOM 2404 O O . TRP A 1 298 ? -10.113 19.112 -7.955 1.00 91.81 298 TRP A O 1
ATOM 2414 N N . HIS A 1 299 ? -10.781 19.694 -5.892 1.00 87.75 299 HIS A N 1
ATOM 2415 C CA . HIS A 1 299 ? -11.243 21.034 -6.234 1.00 87.75 299 HIS A CA 1
ATOM 2416 C C . HIS A 1 299 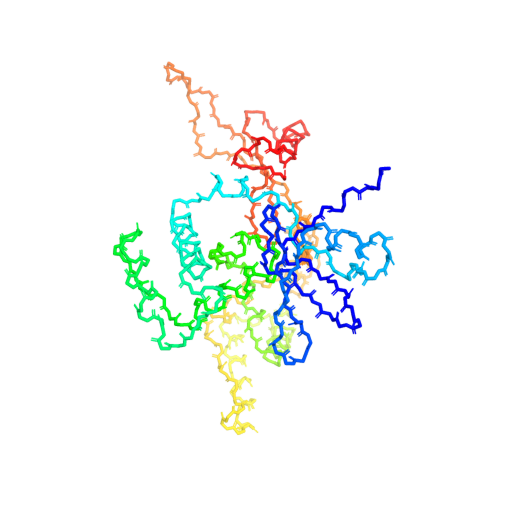? -11.023 21.984 -5.054 1.00 87.75 299 HIS A C 1
ATOM 2418 O O . HIS A 1 299 ? -11.299 21.626 -3.908 1.00 87.75 299 HIS A O 1
ATOM 2424 N N . ILE A 1 300 ? -10.532 23.195 -5.332 1.00 89.12 300 ILE A N 1
ATOM 2425 C CA . ILE A 1 300 ? -10.331 24.251 -4.332 1.00 89.12 300 ILE A CA 1
ATOM 2426 C C . ILE A 1 300 ? -11.316 25.382 -4.613 1.00 89.12 300 ILE A C 1
ATOM 2428 O O . ILE A 1 300 ? -11.377 25.892 -5.728 1.00 89.12 300 ILE A O 1
ATOM 2432 N N . SER A 1 301 ? -12.073 25.794 -3.599 1.00 82.62 301 SER A N 1
ATOM 2433 C CA . SER A 1 301 ? -13.066 26.863 -3.720 1.00 82.62 301 SER A CA 1
ATOM 2434 C C . SER A 1 301 ? -13.216 27.636 -2.416 1.00 82.62 301 SER A C 1
ATOM 2436 O O . SER A 1 301 ? -13.002 27.092 -1.341 1.00 82.62 301 SER A O 1
ATOM 2438 N N . PHE A 1 302 ? -13.631 28.900 -2.484 1.00 81.12 302 PHE A N 1
ATOM 2439 C CA . PHE A 1 302 ? -14.089 29.634 -1.297 1.00 81.12 302 PHE A CA 1
ATOM 2440 C C . PHE A 1 302 ? -15.521 29.276 -0.899 1.00 81.12 302 PHE A C 1
ATOM 2442 O O . PHE A 1 302 ? -15.951 29.618 0.203 1.00 81.12 302 PHE A O 1
ATOM 2449 N N . ASN A 1 303 ? -16.249 28.575 -1.770 1.00 75.25 303 ASN A N 1
ATOM 2450 C CA . ASN A 1 303 ? -17.582 28.104 -1.448 1.00 75.25 303 ASN A CA 1
ATOM 2451 C C . ASN A 1 303 ? -17.497 27.043 -0.344 1.00 75.25 303 ASN A C 1
ATOM 2453 O O . ASN A 1 303 ? -16.618 26.177 -0.397 1.00 75.25 303 ASN A O 1
ATOM 2457 N N . PRO A 1 304 ? -18.404 27.090 0.645 1.00 77.00 304 PRO A N 1
ATOM 2458 C CA . PRO A 1 304 ? -18.481 26.055 1.661 1.00 77.00 304 PRO A CA 1
ATOM 2459 C C . PRO A 1 304 ? -18.798 24.683 1.036 1.00 77.00 304 PRO A C 1
ATOM 2461 O O . PRO A 1 304 ? -19.301 24.620 -0.095 1.00 77.00 304 PRO A O 1
ATOM 2464 N N . PRO A 1 305 ? -18.542 23.582 1.772 1.00 80.38 305 PRO A N 1
ATOM 2465 C CA . PRO A 1 305 ? -18.832 22.231 1.307 1.00 80.38 305 PRO A CA 1
ATOM 2466 C C . PRO A 1 305 ? -20.290 22.116 0.852 1.00 80.38 305 PRO A C 1
ATOM 2468 O O . PRO A 1 305 ? -21.221 22.341 1.625 1.00 80.38 305 PRO A O 1
ATOM 2471 N N . SER A 1 306 ? -20.478 21.802 -0.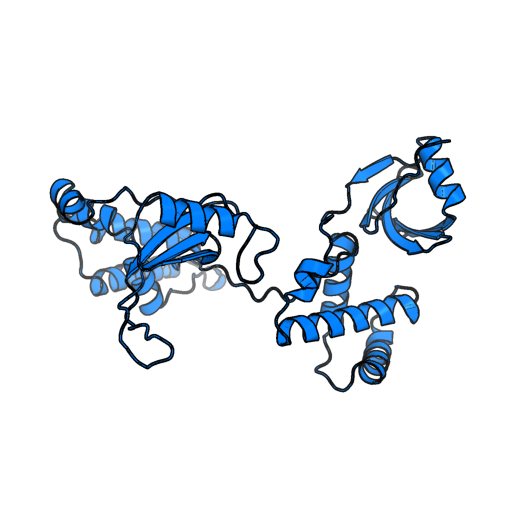424 1.00 79.31 306 SER A N 1
ATOM 2472 C CA . SER A 1 306 ? -21.777 21.763 -1.099 1.00 79.31 306 SER A CA 1
ATOM 2473 C C . SER A 1 306 ? -21.776 20.714 -2.207 1.00 79.31 306 SER A C 1
ATOM 2475 O O . SER A 1 306 ? -20.714 20.307 -2.689 1.00 79.31 306 SER A O 1
ATOM 2477 N N . LEU A 1 307 ? -22.972 20.310 -2.649 1.00 84.38 307 LEU A N 1
ATOM 2478 C CA . LEU A 1 307 ? -23.133 19.382 -3.770 1.00 84.38 307 LEU A CA 1
ATOM 2479 C C . LEU A 1 307 ? -22.334 19.845 -4.997 1.00 84.38 307 LEU A C 1
ATOM 2481 O O . LEU A 1 307 ? -21.629 19.041 -5.598 1.00 84.38 307 LEU A O 1
ATOM 2485 N N . ASP A 1 308 ? -22.374 21.140 -5.308 1.00 79.56 308 ASP A N 1
ATOM 2486 C CA . ASP A 1 308 ? -21.672 21.713 -6.457 1.00 79.56 308 ASP A CA 1
ATOM 2487 C C . ASP A 1 308 ? -20.158 21.522 -6.351 1.00 79.56 308 ASP A C 1
ATOM 2489 O O . ASP A 1 308 ? -19.524 21.032 -7.285 1.00 79.56 308 ASP A O 1
ATOM 2493 N N . THR A 1 309 ? -19.566 21.832 -5.190 1.00 76.94 309 THR A N 1
ATOM 2494 C CA . THR A 1 309 ? -18.122 21.629 -4.971 1.00 76.94 309 THR A CA 1
ATOM 2495 C C . THR A 1 309 ? -17.716 20.162 -5.110 1.00 76.94 309 THR A C 1
ATOM 2497 O O . THR A 1 309 ? -16.670 19.867 -5.693 1.00 76.94 309 THR A O 1
ATOM 2500 N N . THR A 1 310 ? -18.563 19.236 -4.649 1.00 86.62 310 THR A N 1
ATOM 2501 C CA . THR A 1 310 ? -18.340 17.794 -4.788 1.00 86.62 310 THR A CA 1
ATOM 2502 C C . THR A 1 310 ? -18.480 17.330 -6.235 1.00 86.62 310 THR A C 1
ATOM 2504 O O . THR A 1 310 ? -17.641 16.563 -6.698 1.00 86.62 310 THR A O 1
ATOM 2507 N N . LEU A 1 311 ? -19.490 17.803 -6.971 1.00 89.38 311 LEU A N 1
ATOM 2508 C CA . LEU A 1 311 ? -19.703 17.449 -8.376 1.00 89.38 311 LEU A CA 1
ATOM 2509 C C . LEU A 1 311 ? -18.580 17.961 -9.276 1.00 89.38 311 LEU A C 1
ATOM 2511 O O . LEU A 1 311 ? -18.181 17.259 -10.202 1.00 89.38 311 LEU A O 1
ATOM 2515 N N . VAL A 1 312 ? -18.037 19.149 -8.999 1.00 84.50 312 VAL A N 1
ATOM 2516 C CA . VAL A 1 312 ? -16.879 19.670 -9.738 1.00 84.50 312 VAL A CA 1
ATOM 2517 C C . VAL A 1 312 ? -15.646 18.801 -9.491 1.00 84.50 312 VAL A C 1
ATOM 2519 O O . VAL A 1 312 ? -15.020 18.362 -10.453 1.00 84.50 312 VAL A O 1
ATOM 2522 N N . ALA A 1 313 ? -15.346 18.472 -8.230 1.00 88.06 313 ALA A N 1
ATOM 2523 C CA . ALA A 1 313 ? -14.240 17.572 -7.900 1.00 88.06 313 ALA A CA 1
ATOM 2524 C C . ALA A 1 313 ? -14.426 16.166 -8.504 1.00 88.06 313 ALA A C 1
ATOM 2526 O O . ALA A 1 313 ? -13.467 15.585 -9.011 1.00 88.06 313 ALA A O 1
ATOM 2527 N N . LEU A 1 314 ? -15.657 15.641 -8.511 1.00 91.50 314 LEU A N 1
ATOM 2528 C CA . LEU A 1 314 ? -15.992 14.373 -9.158 1.00 91.50 314 LEU A CA 1
ATOM 2529 C C . LEU A 1 314 ? -15.763 14.451 -10.667 1.00 91.50 314 LEU A C 1
ATOM 2531 O O . LEU A 1 314 ? -15.090 13.592 -11.230 1.00 91.50 314 LEU A O 1
ATOM 2535 N N . ARG A 1 315 ? -16.280 15.487 -11.332 1.00 90.06 315 ARG A N 1
ATOM 2536 C CA . ARG A 1 315 ? -16.065 15.703 -12.766 1.00 90.06 315 ARG A CA 1
ATOM 2537 C C . ARG A 1 315 ? -14.575 15.729 -13.080 1.00 90.06 315 ARG A C 1
ATOM 2539 O O . ARG A 1 315 ? -14.137 15.025 -13.982 1.00 90.06 315 ARG A O 1
ATOM 2546 N N . ASP A 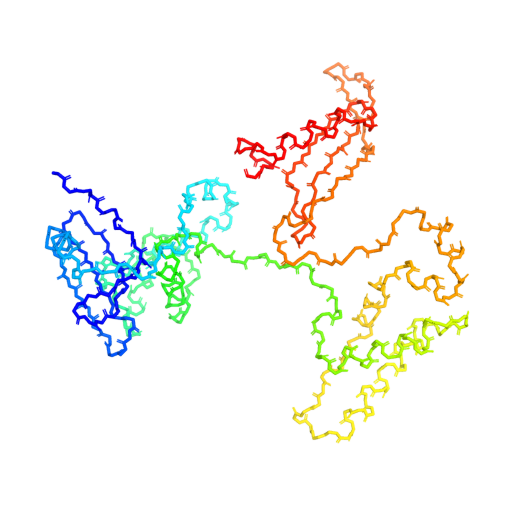1 316 ? -13.797 16.487 -12.318 1.00 85.31 316 ASP A N 1
ATOM 2547 C CA . ASP A 1 316 ? -12.358 16.616 -12.533 1.00 85.31 316 ASP A CA 1
ATOM 2548 C C . ASP A 1 316 ? -11.592 15.320 -12.194 1.00 85.31 316 ASP A C 1
ATOM 2550 O O . ASP A 1 316 ? -10.498 15.107 -12.719 1.00 85.31 316 ASP A O 1
ATOM 2554 N N . SER A 1 317 ? -12.182 14.421 -11.392 1.00 89.25 317 SER A N 1
ATOM 2555 C CA . SER A 1 317 ? -11.666 13.064 -11.157 1.00 89.25 317 SER A CA 1
ATOM 2556 C C . SER A 1 317 ? -11.913 12.086 -12.307 1.00 89.25 317 SER A C 1
ATOM 2558 O O . SER A 1 317 ? -11.190 11.108 -12.445 1.00 89.25 317 SER A O 1
ATOM 2560 N N . LEU A 1 318 ? -12.905 12.347 -13.161 1.00 88.19 318 LEU A N 1
ATOM 2561 C CA . LEU A 1 318 ? -13.241 11.511 -14.323 1.00 88.19 318 LEU A CA 1
ATOM 2562 C C . LEU A 1 318 ? -12.584 12.011 -15.619 1.00 88.19 318 LEU A C 1
ATOM 2564 O O . LEU A 1 318 ? -12.756 11.432 -16.690 1.00 88.19 318 LEU A O 1
ATOM 2568 N N . ARG A 1 319 ? -11.859 13.127 -15.539 1.00 81.31 319 ARG A N 1
ATOM 2569 C CA . ARG A 1 319 ? -11.255 13.811 -16.678 1.00 81.31 319 ARG A CA 1
ATOM 2570 C C . ARG A 1 319 ? -9.891 13.228 -17.020 1.00 81.31 319 ARG A C 1
ATOM 2572 O O . ARG A 1 319 ? -8.918 13.460 -16.311 1.00 81.31 319 ARG A O 1
ATOM 2579 N N . SER A 1 320 ? -9.803 12.559 -18.168 1.00 75.75 320 SER A N 1
ATOM 2580 C CA . SER A 1 320 ? -8.535 12.005 -18.668 1.00 75.75 320 SER A CA 1
ATOM 2581 C C . SER A 1 320 ? -7.482 13.071 -19.031 1.00 75.75 320 SER A C 1
ATOM 2583 O O . SER A 1 320 ? -6.289 12.767 -19.121 1.00 75.75 320 SER A O 1
ATOM 2585 N N . ASP A 1 321 ? -7.906 14.325 -19.238 1.00 76.81 321 ASP A N 1
ATOM 2586 C CA . ASP A 1 321 ? -7.049 15.481 -19.517 1.00 76.81 321 ASP A CA 1
ATOM 2587 C C . ASP A 1 321 ? -6.429 16.094 -18.252 1.00 76.81 321 ASP A C 1
ATOM 2589 O O . ASP A 1 321 ? -5.492 16.882 -18.366 1.00 76.81 321 ASP A O 1
ATOM 2593 N N . ASN A 1 322 ? -6.875 15.707 -17.051 1.00 72.00 322 ASN A N 1
ATOM 2594 C CA . ASN A 1 322 ? -6.295 16.185 -15.799 1.00 72.00 322 ASN A CA 1
ATOM 2595 C C . ASN A 1 322 ? -4.882 15.586 -15.605 1.00 72.00 322 ASN A C 1
ATOM 2597 O O . ASN A 1 322 ? -4.729 14.362 -15.595 1.00 72.00 322 ASN A O 1
ATOM 2601 N N . PRO A 1 323 ? -3.816 16.401 -15.491 1.00 63.00 323 PRO A N 1
ATOM 2602 C CA . PRO A 1 323 ? -2.459 15.893 -15.288 1.00 63.00 323 PRO A CA 1
ATOM 2603 C C . PRO A 1 323 ? -2.155 15.535 -13.825 1.00 63.00 323 PRO A C 1
ATOM 2605 O O . PRO A 1 323 ? -1.213 14.785 -13.576 1.00 63.00 323 PRO A O 1
ATOM 2608 N N . TYR A 1 324 ? -2.944 16.043 -12.871 1.00 64.38 324 TYR A N 1
ATOM 2609 C CA . TYR A 1 324 ? -2.742 15.891 -11.421 1.00 64.38 324 TYR A CA 1
ATOM 2610 C C . TYR A 1 324 ? -3.861 15.077 -10.740 1.00 64.38 324 TYR A C 1
ATOM 2612 O O . TYR A 1 324 ? -4.016 15.129 -9.520 1.00 64.38 324 TYR A O 1
ATOM 2620 N N . GLY A 1 325 ? -4.650 14.362 -11.541 1.00 66.31 325 GLY A N 1
ATOM 2621 C CA . GLY A 1 325 ? -5.790 13.521 -11.176 1.00 66.31 325 GLY A CA 1
ATOM 2622 C C . GLY A 1 325 ? -6.338 12.845 -12.438 1.00 66.31 325 GLY A C 1
ATOM 2623 O O . GLY A 1 325 ? -5.641 12.799 -13.451 1.00 66.31 325 GLY A O 1
ATOM 2624 N N . GLY A 1 326 ? -7.579 12.372 -12.403 1.00 64.62 326 GLY A N 1
ATOM 2625 C CA . GLY A 1 326 ? -8.254 11.766 -13.548 1.00 64.62 326 GLY A CA 1
ATOM 2626 C C . GLY A 1 326 ? -8.130 10.243 -13.606 1.00 64.62 326 GLY A C 1
ATOM 2627 O O . GLY A 1 326 ? -7.071 9.685 -13.307 1.00 64.62 326 GLY A O 1
ATOM 2628 N N . LEU A 1 327 ? -9.221 9.590 -14.015 1.00 64.00 327 LEU A N 1
ATOM 2629 C CA . LEU A 1 327 ? -9.261 8.191 -14.452 1.00 64.00 327 LEU A CA 1
ATOM 2630 C C . LEU A 1 327 ? -8.858 8.019 -15.921 1.00 64.00 327 LEU A C 1
ATOM 2632 O O . LEU A 1 327 ? -9.144 8.927 -16.742 1.00 64.00 327 LEU A O 1
#

Sequence (327 aa):
MGALIEIKVGEHYIYGGRRYQISTVDDQSVQLRSVDGAPTILYQSLPTFRRAADQRRLIKVQEAPITTSPEKVIARLPAAPAAKLSLRLDYLHTVATQFDGQLRRTEFPALIKAVTKTSGEHRAPGYTTVCNWRKAYFSAGGNCIALIPDTYRPHRRHLSRQPEEIKALIRQYVKQCYWALTPLTKTALIETIQGAIQNLNATRPAIWQYREPSITTLYRIICELDAYETRSKQHGRRSAMRQHRWGVALPEPDWLLDRVEADTQLLHLFVVDEKGRVIGRPYLTVFLEIKTRHVIGWHISFNPPSLDTTLVALRDSLRSDNPYGGL

Solvent-accessible surface area (backbone atoms only — not comparable to full-atom values): 18943 Å² total; per-residue (Å²): 134,79,82,82,80,83,84,57,35,30,21,28,31,36,46,92,92,40,50,28,29,30,70,44,76,57,100,60,35,34,34,33,32,40,72,65,78,74,88,44,78,47,81,42,44,46,70,61,52,51,49,34,36,77,67,67,51,41,42,81,76,41,74,42,74,54,85,70,76,55,62,69,58,60,77,66,44,56,70,70,56,40,57,51,31,52,55,54,47,49,52,51,52,48,37,46,70,78,38,77,64,53,86,54,83,88,50,46,66,57,52,52,55,54,40,37,73,73,76,43,93,72,88,79,78,53,74,68,54,54,52,48,49,53,50,40,23,44,70,26,19,63,31,67,67,61,52,46,76,86,77,80,73,73,86,69,61,65,57,76,76,47,57,70,69,57,42,52,52,50,53,48,50,41,55,70,44,46,41,26,72,80,44,54,54,72,67,58,49,47,52,54,51,50,54,50,52,50,56,56,33,69,79,40,60,80,92,74,41,74,82,79,76,49,72,69,52,49,51,49,34,62,69,67,48,60,65,54,61,45,34,27,44,34,62,33,60,70,53,20,45,70,74,46,74,71,74,76,89,74,78,82,54,91,49,87,74,70,43,65,50,74,52,73,45,76,49,97,52,76,46,58,48,100,84,70,49,80,76,44,57,37,29,40,33,40,33,30,26,65,58,78,67,43,60,33,14,53,38,77,37,75,62,70,95,42,71,66,56,51,50,52,16,50,51,42,20,62,28,69,83,39,91,86,28,29,90